Protein AF-A0A192T2M4-F1 (afdb_monomer_lite)

Structure (mmCIF, N/CA/C/O backbone):
data_AF-A0A192T2M4-F1
#
_entry.id   AF-A0A192T2M4-F1
#
loop_
_atom_site.group_PDB
_atom_site.id
_atom_site.type_symbol
_atom_site.label_atom_id
_atom_site.label_alt_id
_atom_site.label_comp_id
_atom_site.label_asym_id
_atom_site.label_entity_id
_atom_site.label_seq_id
_atom_site.pdbx_PDB_ins_code
_atom_site.Cartn_x
_atom_site.Cartn_y
_atom_site.Cartn_z
_atom_site.occupancy
_atom_site.B_iso_or_equiv
_atom_site.auth_seq_id
_atom_site.auth_comp_id
_atom_site.auth_asym_id
_atom_site.auth_atom_id
_atom_site.pdbx_PDB_model_num
ATOM 1 N N . MET A 1 1 ? 1.543 -27.408 18.827 1.00 51.09 1 MET A N 1
ATOM 2 C CA . MET A 1 1 ? 1.684 -26.172 18.029 1.00 51.09 1 MET A CA 1
ATOM 3 C C . MET A 1 1 ? 0.290 -25.612 17.836 1.00 51.09 1 MET A C 1
ATOM 5 O O . MET A 1 1 ? -0.600 -26.402 17.546 1.00 51.09 1 MET A O 1
ATOM 9 N N . SER A 1 2 ? 0.064 -24.326 18.109 1.00 65.50 2 SER A N 1
ATOM 10 C CA . SER A 1 2 ? -1.248 -23.711 17.884 1.00 65.50 2 SER A CA 1
ATOM 11 C C . SER A 1 2 ? -1.643 -23.907 16.418 1.00 65.50 2 SER A C 1
ATOM 13 O O . SER A 1 2 ? -0.852 -23.634 15.521 1.00 65.50 2 SER A O 1
ATOM 15 N N . ASN A 1 3 ? -2.853 -24.413 16.171 1.00 75.19 3 ASN A N 1
ATOM 16 C CA . ASN A 1 3 ? -3.399 -24.629 14.822 1.00 75.19 3 ASN A CA 1
ATOM 17 C C . ASN A 1 3 ? -3.875 -23.310 14.178 1.00 75.19 3 ASN A C 1
ATOM 19 O O . ASN A 1 3 ? -4.797 -23.281 13.368 1.00 75.19 3 ASN A O 1
ATOM 23 N N . GLU A 1 4 ? -3.310 -22.194 14.625 1.00 84.19 4 GLU A N 1
ATOM 24 C CA . GLU A 1 4 ? -3.780 -20.862 14.305 1.00 84.19 4 GLU A CA 1
ATOM 25 C C . GLU A 1 4 ? -2.927 -20.288 13.181 1.00 84.19 4 GLU A C 1
ATOM 27 O O . GLU A 1 4 ? -1.696 -20.297 13.241 1.00 84.19 4 GLU A O 1
ATOM 32 N N . TYR A 1 5 ? -3.584 -19.818 12.121 1.00 85.56 5 TYR A N 1
ATOM 33 C CA . TYR A 1 5 ? -2.885 -19.314 10.949 1.00 85.56 5 TYR A CA 1
ATOM 34 C C . TYR A 1 5 ? -2.034 -18.083 11.333 1.00 85.56 5 TYR A C 1
ATOM 36 O O . TYR A 1 5 ? -2.543 -17.200 12.037 1.00 85.56 5 TYR A O 1
ATOM 44 N N . PRO A 1 6 ? -0.773 -17.963 10.873 1.00 87.94 6 PRO A N 1
ATOM 45 C CA . PRO A 1 6 ? 0.081 -16.821 11.194 1.00 87.94 6 PRO A CA 1
ATOM 46 C C . PRO A 1 6 ? -0.591 -15.468 10.917 1.00 87.94 6 PRO A C 1
ATOM 48 O O . PRO A 1 6 ? -1.087 -15.213 9.821 1.00 87.94 6 PRO A O 1
ATOM 51 N N . GLY A 1 7 ? -0.607 -14.591 11.922 1.00 85.44 7 GLY A N 1
ATOM 52 C CA . GLY A 1 7 ? -1.221 -13.262 11.828 1.00 85.44 7 GLY A CA 1
ATOM 53 C C . GLY A 1 7 ? -2.727 -13.207 12.116 1.00 85.44 7 GLY A C 1
ATOM 54 O O . GLY A 1 7 ? -3.310 -12.132 12.002 1.00 85.44 7 GLY A O 1
ATOM 55 N N . SER A 1 8 ? -3.369 -14.308 12.528 1.00 88.38 8 SER A N 1
ATOM 56 C CA . SER A 1 8 ? -4.800 -14.291 12.899 1.00 88.38 8 SER A CA 1
ATOM 57 C C . SER A 1 8 ? -5.100 -13.348 14.074 1.00 88.38 8 SER A C 1
ATOM 59 O O . SER A 1 8 ? -6.106 -12.641 14.058 1.00 88.38 8 SER A O 1
ATOM 61 N N . ASN A 1 9 ? -4.162 -13.228 15.017 1.00 88.50 9 ASN A N 1
ATOM 62 C CA . ASN A 1 9 ? -4.258 -12.316 16.163 1.00 88.50 9 ASN A CA 1
ATOM 63 C C . ASN A 1 9 ? -3.498 -10.997 15.978 1.00 88.50 9 ASN A C 1
ATOM 65 O O . ASN A 1 9 ? -3.327 -10.261 16.943 1.00 88.50 9 ASN A O 1
ATOM 69 N N . ALA A 1 10 ? -3.038 -10.680 14.761 1.00 88.44 10 ALA A N 1
ATOM 70 C CA . ALA A 1 10 ? -2.285 -9.451 14.530 1.00 88.44 10 ALA A CA 1
ATOM 71 C C . ALA A 1 10 ? -3.144 -8.221 14.860 1.00 88.44 10 ALA A C 1
ATOM 73 O O . ALA A 1 10 ? -4.259 -8.061 14.328 1.00 88.44 10 ALA A O 1
ATOM 74 N N . ASN A 1 11 ? -2.609 -7.357 15.723 1.00 91.69 11 ASN A N 1
ATOM 75 C CA . ASN A 1 11 ? -3.212 -6.082 16.080 1.00 91.69 11 ASN A CA 1
ATOM 76 C C . ASN A 1 11 ? -3.133 -5.129 14.870 1.00 91.69 11 ASN A C 1
ATOM 78 O O . ASN A 1 11 ? -2.068 -5.018 14.259 1.00 91.69 11 ASN A O 1
ATOM 82 N N . PRO A 1 12 ? -4.215 -4.402 14.518 1.00 95.12 12 PRO A N 1
ATOM 83 C CA . PRO A 1 12 ? -4.170 -3.382 13.470 1.00 95.12 12 PRO A CA 1
ATOM 84 C C . PRO A 1 12 ? -2.984 -2.406 13.579 1.00 95.12 12 PRO A C 1
ATOM 86 O O . PRO A 1 12 ? -2.436 -2.009 12.554 1.00 95.12 12 PRO A O 1
ATOM 89 N N . LEU A 1 13 ? -2.577 -2.027 14.797 1.00 95.38 13 LEU A N 1
ATOM 90 C CA . LEU A 1 13 ? -1.442 -1.125 15.028 1.00 95.38 13 LEU A CA 1
ATOM 91 C C . LEU A 1 13 ? -0.090 -1.786 14.729 1.00 95.38 13 LEU A C 1
ATOM 93 O O . LEU A 1 13 ? 0.756 -1.156 14.111 1.00 95.38 13 LEU A O 1
ATOM 97 N N . GLU A 1 14 ? 0.091 -3.066 15.056 1.00 95.44 14 GLU A N 1
ATOM 98 C CA . GLU A 1 14 ? 1.315 -3.802 14.693 1.00 95.44 14 GLU A CA 1
ATOM 99 C C . GLU A 1 14 ? 1.444 -3.942 13.169 1.00 95.44 14 GLU A C 1
ATOM 101 O O . GLU A 1 14 ? 2.532 -3.823 12.605 1.00 95.44 14 GLU A O 1
ATOM 106 N N . VAL A 1 15 ? 0.318 -4.149 12.474 1.00 96.62 15 VAL A N 1
ATOM 107 C CA . VAL A 1 15 ? 0.285 -4.176 11.003 1.00 96.62 15 VAL A CA 1
ATOM 108 C C . VAL A 1 15 ? 0.620 -2.796 10.426 1.00 96.62 15 VAL A C 1
ATOM 110 O O . VAL A 1 15 ? 1.315 -2.711 9.412 1.00 96.62 15 VAL A O 1
ATOM 113 N N . LEU A 1 16 ? 0.167 -1.716 11.072 1.00 97.81 16 LEU A N 1
ATOM 114 C CA . LEU A 1 16 ? 0.512 -0.343 10.698 1.00 97.81 16 LEU A CA 1
ATOM 115 C C . LEU A 1 16 ? 2.014 -0.068 10.873 1.00 97.81 16 LEU A C 1
ATOM 117 O O . LEU A 1 16 ? 2.632 0.505 9.976 1.00 97.81 16 LEU A O 1
ATOM 121 N N . ASP A 1 17 ? 2.612 -0.509 11.979 1.00 97.50 17 ASP A N 1
ATOM 122 C CA . ASP A 1 17 ? 4.051 -0.368 12.230 1.00 97.50 17 ASP A CA 1
ATOM 123 C C . ASP A 1 17 ? 4.879 -1.146 11.204 1.00 97.50 17 ASP A C 1
ATOM 125 O O . ASP A 1 17 ? 5.861 -0.630 10.663 1.00 97.50 17 ASP A O 1
ATOM 129 N N . LEU A 1 18 ? 4.435 -2.351 10.839 1.00 97.62 18 LEU A N 1
ATOM 130 C CA . LEU A 1 18 ? 5.053 -3.112 9.759 1.00 97.62 18 LEU A CA 1
ATOM 131 C C . LEU A 1 18 ? 4.943 -2.374 8.415 1.00 97.62 18 LEU A C 1
ATOM 133 O O . LEU A 1 18 ? 5.915 -2.329 7.660 1.00 97.62 18 LEU A O 1
ATOM 137 N N . ALA A 1 19 ? 3.797 -1.752 8.118 1.00 98.44 19 ALA A N 1
ATOM 138 C CA . ALA A 1 19 ? 3.625 -0.935 6.915 1.00 98.44 19 ALA A CA 1
ATOM 139 C C . ALA A 1 19 ? 4.617 0.241 6.872 1.00 98.44 19 ALA A C 1
ATOM 141 O O . ALA A 1 19 ? 5.217 0.493 5.824 1.00 98.44 19 ALA A O 1
ATOM 142 N N . ASN A 1 20 ? 4.840 0.911 8.010 1.00 98.44 20 ASN A N 1
ATOM 143 C CA . ASN A 1 20 ? 5.825 1.990 8.143 1.00 98.44 20 ASN A CA 1
ATOM 144 C C . ASN A 1 20 ? 7.252 1.493 7.863 1.00 98.44 20 ASN A C 1
ATOM 146 O O . ASN A 1 20 ? 7.978 2.120 7.094 1.00 98.44 20 ASN A O 1
ATOM 150 N N . ALA A 1 21 ? 7.634 0.326 8.388 1.00 98.50 21 ALA A N 1
ATOM 151 C CA . ALA A 1 21 ? 8.953 -0.251 8.123 1.00 98.50 21 ALA A CA 1
ATOM 152 C C . ALA A 1 21 ? 9.178 -0.536 6.624 1.00 98.50 21 ALA A C 1
ATOM 154 O O . ALA A 1 21 ? 10.238 -0.226 6.074 1.00 98.50 21 ALA A O 1
ATOM 155 N N . TYR A 1 22 ? 8.168 -1.071 5.926 1.00 98.62 22 TYR A N 1
ATOM 156 C CA . TYR A 1 22 ? 8.232 -1.264 4.472 1.00 98.62 22 TYR A CA 1
ATOM 157 C C . TYR A 1 22 ? 8.260 0.060 3.699 1.00 98.62 22 TYR A C 1
ATOM 159 O O . TYR A 1 22 ? 8.944 0.158 2.674 1.00 98.62 22 TYR A O 1
ATOM 167 N N . PHE A 1 23 ? 7.542 1.081 4.173 1.00 98.44 23 PHE A N 1
ATOM 168 C CA . PHE A 1 23 ? 7.584 2.424 3.603 1.00 98.44 23 PHE A CA 1
ATOM 169 C C . PHE A 1 23 ? 9.000 3.007 3.682 1.00 98.44 23 PHE A C 1
ATOM 171 O O . PHE A 1 23 ? 9.543 3.418 2.651 1.00 98.44 23 PHE A O 1
ATOM 178 N N . ASP A 1 24 ? 9.629 2.974 4.854 1.00 98.19 24 ASP A N 1
ATOM 179 C CA . ASP A 1 24 ? 10.982 3.495 5.057 1.00 98.19 24 ASP A CA 1
ATOM 180 C C . ASP A 1 24 ? 12.013 2.736 4.217 1.00 98.19 24 ASP A C 1
ATOM 182 O O . ASP A 1 24 ? 12.821 3.353 3.514 1.00 98.19 24 ASP A O 1
ATOM 186 N N . ALA A 1 25 ? 11.916 1.402 4.180 1.00 98.06 25 ALA A N 1
ATOM 187 C CA . ALA A 1 25 ? 12.743 0.570 3.311 1.00 98.06 25 ALA A CA 1
ATOM 188 C C . ALA A 1 25 ? 12.579 0.947 1.830 1.00 98.06 25 ALA A C 1
ATOM 190 O O . ALA A 1 25 ? 13.568 1.082 1.107 1.00 98.06 25 ALA A O 1
ATOM 191 N N . SER A 1 26 ? 11.344 1.181 1.370 1.00 97.38 26 SER A N 1
ATOM 192 C CA . SER A 1 26 ? 11.089 1.585 -0.017 1.00 97.38 26 SER A CA 1
ATOM 193 C C . SER A 1 26 ? 11.756 2.917 -0.359 1.00 97.38 26 SER A C 1
ATOM 195 O O . SER A 1 26 ? 12.360 3.044 -1.425 1.00 97.38 26 SER A O 1
ATOM 197 N N . LYS A 1 27 ? 11.714 3.897 0.553 1.00 96.06 27 LYS A N 1
ATOM 198 C CA . LYS A 1 27 ? 12.340 5.208 0.348 1.00 96.06 27 LYS A CA 1
ATOM 199 C C . LYS A 1 27 ? 13.854 5.103 0.268 1.00 96.06 27 LYS A C 1
ATOM 201 O O . LYS A 1 27 ? 14.441 5.703 -0.630 1.00 96.06 27 LYS A O 1
ATOM 206 N N . LEU A 1 28 ? 14.467 4.337 1.168 1.00 96.62 28 LEU A N 1
ATOM 207 C CA . LEU A 1 28 ? 15.908 4.103 1.151 1.00 96.62 28 LEU A CA 1
ATOM 208 C C . LEU A 1 28 ? 16.331 3.469 -0.180 1.00 96.62 28 LEU A C 1
ATOM 210 O O . LEU A 1 28 ? 17.202 3.994 -0.867 1.00 96.62 28 LEU A O 1
ATOM 214 N N . LEU A 1 29 ? 15.642 2.413 -0.611 1.00 95.12 29 LEU A N 1
ATOM 215 C CA . LEU A 1 29 ? 15.959 1.721 -1.862 1.00 95.12 29 LEU A CA 1
ATOM 216 C C . LEU A 1 29 ? 15.716 2.586 -3.110 1.00 95.12 29 LEU A C 1
ATOM 218 O O . LEU A 1 29 ? 16.444 2.452 -4.093 1.00 95.12 29 LEU A O 1
ATOM 222 N N . PHE A 1 30 ? 14.727 3.486 -3.102 1.00 93.44 30 PHE A N 1
ATOM 223 C CA . PHE A 1 30 ? 14.542 4.434 -4.207 1.00 93.44 30 PHE A CA 1
ATOM 224 C C . PHE A 1 30 ? 15.676 5.454 -4.314 1.00 93.44 30 PHE A C 1
ATOM 226 O O . PHE A 1 30 ? 15.984 5.878 -5.429 1.00 93.44 30 PHE A O 1
ATOM 233 N N . ASN A 1 31 ? 16.287 5.838 -3.192 1.00 91.88 31 ASN A N 1
ATOM 234 C CA . ASN A 1 31 ? 17.415 6.766 -3.181 1.00 91.88 31 ASN A CA 1
ATOM 235 C C . ASN A 1 31 ? 18.702 6.105 -3.695 1.00 91.88 31 ASN A C 1
ATOM 237 O O . ASN A 1 31 ? 19.438 6.731 -4.452 1.00 91.88 31 ASN A O 1
ATOM 241 N N . GLU A 1 32 ? 18.925 4.836 -3.346 1.00 91.56 32 GLU A N 1
ATOM 242 C CA . GLU A 1 32 ? 20.094 4.055 -3.782 1.00 91.56 32 GLU A CA 1
ATOM 243 C C . GLU A 1 32 ? 19.951 3.485 -5.209 1.00 91.56 32 GLU A C 1
ATOM 245 O O . GLU A 1 32 ? 20.917 3.063 -5.849 1.00 91.56 32 GLU A O 1
ATOM 250 N N . GLY A 1 33 ? 18.727 3.449 -5.733 1.00 85.81 33 GLY A N 1
ATOM 251 C CA . GLY A 1 33 ? 18.414 2.865 -7.028 1.00 85.81 33 GLY A CA 1
ATOM 252 C C . GLY A 1 33 ? 18.974 3.645 -8.223 1.00 85.81 33 GLY A C 1
ATOM 253 O O . GLY A 1 33 ? 18.893 4.873 -8.313 1.00 85.81 33 GLY A O 1
ATOM 254 N N . ARG A 1 34 ? 19.462 2.926 -9.242 1.00 86.25 34 ARG A N 1
ATOM 255 C CA . ARG A 1 34 ? 19.922 3.537 -10.498 1.00 86.25 34 ARG A CA 1
ATOM 256 C C . ARG A 1 34 ? 18.725 3.848 -11.392 1.00 86.25 34 ARG A C 1
ATOM 258 O O . ARG A 1 34 ? 18.170 2.955 -12.027 1.00 86.25 34 ARG A O 1
ATOM 265 N N . LYS A 1 35 ? 18.368 5.131 -11.516 1.00 74.50 35 LYS A N 1
ATOM 266 C CA . LYS A 1 35 ? 17.172 5.603 -12.252 1.00 74.50 35 LYS A CA 1
ATOM 267 C C . LYS A 1 35 ? 17.021 5.057 -13.682 1.00 74.50 35 LYS A C 1
ATOM 269 O O . LYS A 1 35 ? 15.896 4.888 -14.134 1.00 74.50 35 LYS A O 1
ATOM 274 N N . GLN A 1 36 ? 18.126 4.767 -14.374 1.00 77.50 36 GLN A N 1
ATOM 275 C CA . GLN A 1 36 ? 18.118 4.245 -15.750 1.00 77.50 36 GLN A CA 1
ATOM 276 C C . GLN A 1 36 ? 18.061 2.711 -15.843 1.00 77.50 36 GLN A C 1
ATOM 278 O O . GLN A 1 36 ? 17.937 2.157 -16.931 1.00 77.50 36 GLN A O 1
ATOM 283 N N . VAL A 1 37 ? 18.140 2.002 -14.714 1.00 83.44 37 VAL A N 1
ATOM 284 C CA . VAL A 1 37 ? 18.107 0.538 -14.656 1.00 83.44 37 VAL A CA 1
ATOM 285 C C . VAL A 1 37 ? 16.847 0.119 -13.910 1.00 83.44 37 VAL A C 1
ATOM 287 O O . VAL A 1 37 ? 16.849 0.030 -12.684 1.00 83.44 37 VAL A O 1
ATOM 290 N N . ALA A 1 38 ? 15.769 -0.164 -14.647 1.00 81.19 38 ALA A N 1
ATOM 291 C CA . ALA A 1 38 ? 14.463 -0.514 -14.075 1.00 81.19 38 ALA A CA 1
ATOM 292 C C . ALA A 1 38 ? 14.544 -1.655 -13.045 1.00 81.19 38 ALA A C 1
ATOM 294 O O . ALA A 1 38 ? 13.917 -1.580 -11.990 1.00 81.19 38 ALA A O 1
ATOM 295 N N . LEU A 1 39 ? 15.386 -2.662 -13.304 1.00 86.62 39 LEU A N 1
ATOM 296 C CA . LEU A 1 39 ? 15.602 -3.783 -12.390 1.00 86.62 39 LEU A CA 1
ATOM 297 C C . LEU A 1 39 ? 16.193 -3.352 -11.039 1.00 86.62 39 LEU A C 1
ATOM 299 O O . LEU A 1 39 ? 15.844 -3.919 -10.011 1.00 86.62 39 LEU A O 1
ATOM 303 N N . SER A 1 40 ? 17.031 -2.310 -11.014 1.00 89.12 40 SER A N 1
ATOM 304 C CA . SER A 1 40 ? 17.589 -1.789 -9.757 1.00 89.12 40 SER A CA 1
ATOM 305 C C . SER A 1 40 ? 16.531 -1.136 -8.861 1.00 89.12 40 SER A C 1
ATOM 307 O O . SER A 1 40 ? 16.733 -1.024 -7.659 1.00 89.12 40 SER A O 1
ATOM 309 N N . LEU A 1 41 ? 15.387 -0.748 -9.435 1.00 91.44 41 LEU A N 1
ATOM 310 C CA . LEU A 1 41 ? 14.249 -0.181 -8.713 1.00 91.44 41 LEU A CA 1
ATOM 311 C C . LEU A 1 41 ? 13.201 -1.234 -8.338 1.00 91.44 41 LEU A C 1
ATOM 313 O O . LEU A 1 41 ? 12.267 -0.911 -7.605 1.00 91.44 41 LEU A O 1
ATOM 317 N N . ALA A 1 42 ? 13.323 -2.474 -8.822 1.00 91.62 42 ALA A N 1
ATOM 318 C CA . ALA A 1 42 ? 12.357 -3.531 -8.533 1.00 91.62 42 ALA A CA 1
ATOM 319 C C . ALA A 1 42 ? 12.221 -3.819 -7.022 1.00 91.62 42 ALA A C 1
ATOM 321 O O . ALA A 1 42 ? 11.080 -3.871 -6.558 1.00 91.62 42 ALA A O 1
ATOM 322 N N . PRO A 1 43 ? 13.309 -3.885 -6.220 1.00 93.44 43 PRO A N 1
ATOM 323 C CA . PRO A 1 43 ? 13.193 -4.040 -4.768 1.00 93.44 43 PRO A CA 1
ATOM 324 C C . PRO A 1 43 ? 12.446 -2.876 -4.106 1.00 93.44 43 PRO A C 1
ATOM 326 O O . PRO A 1 43 ? 11.527 -3.095 -3.321 1.00 93.44 43 PRO A O 1
ATOM 329 N N . ALA A 1 44 ? 12.771 -1.635 -4.485 1.00 94.81 44 ALA A N 1
ATOM 330 C CA . ALA A 1 44 ? 12.108 -0.443 -3.960 1.00 94.81 44 ALA A CA 1
ATOM 331 C C . ALA A 1 44 ? 10.603 -0.436 -4.281 1.00 94.81 44 ALA A C 1
ATOM 333 O O . ALA A 1 44 ? 9.771 -0.165 -3.413 1.00 94.81 44 ALA A O 1
ATOM 334 N N . ARG A 1 45 ? 10.240 -0.806 -5.519 1.00 95.44 45 ARG A N 1
ATOM 335 C CA . ARG A 1 45 ? 8.841 -0.975 -5.939 1.00 95.44 45 ARG A CA 1
ATOM 336 C C . ARG A 1 45 ? 8.142 -2.065 -5.138 1.00 95.44 45 ARG A C 1
ATOM 338 O O . ARG A 1 45 ? 7.017 -1.838 -4.706 1.00 95.44 45 ARG A O 1
ATOM 345 N N . MET A 1 46 ? 8.794 -3.203 -4.906 1.00 95.88 46 MET A N 1
ATOM 346 C CA . MET A 1 46 ? 8.219 -4.291 -4.116 1.00 95.88 46 MET A CA 1
ATOM 347 C C . MET A 1 46 ? 7.914 -3.842 -2.683 1.00 95.88 46 MET A C 1
ATOM 349 O O . MET A 1 46 ? 6.802 -4.051 -2.201 1.00 95.88 46 MET A O 1
ATOM 353 N N . CYS A 1 47 ? 8.857 -3.155 -2.032 1.00 97.50 47 CYS A N 1
ATOM 354 C CA . CYS A 1 47 ? 8.649 -2.599 -0.697 1.00 97.50 47 CYS A CA 1
ATOM 355 C C . CYS A 1 47 ? 7.498 -1.584 -0.673 1.00 97.50 47 CYS A C 1
ATOM 357 O O . CYS A 1 47 ? 6.657 -1.642 0.218 1.00 97.50 47 CYS A O 1
ATOM 359 N N . ALA A 1 48 ? 7.406 -0.701 -1.671 1.00 97.94 48 ALA A N 1
ATOM 360 C CA . ALA A 1 48 ? 6.319 0.274 -1.766 1.00 97.94 48 ALA A CA 1
ATOM 361 C C . ALA A 1 48 ? 4.942 -0.386 -1.967 1.00 97.94 48 ALA A C 1
ATOM 363 O O . ALA A 1 48 ? 3.964 0.035 -1.351 1.00 97.94 48 ALA A O 1
ATOM 364 N N . ILE A 1 49 ? 4.857 -1.422 -2.809 1.00 97.50 49 ILE A N 1
ATOM 365 C CA . ILE A 1 49 ? 3.624 -2.196 -3.022 1.00 97.50 49 ILE A CA 1
ATOM 366 C C . ILE A 1 49 ? 3.195 -2.870 -1.715 1.00 97.50 49 ILE A C 1
ATOM 368 O O . ILE A 1 49 ? 2.033 -2.758 -1.330 1.00 97.50 49 ILE A O 1
ATOM 372 N N . HIS A 1 50 ? 4.132 -3.504 -1.007 1.00 97.56 50 HIS A N 1
ATOM 373 C CA . HIS A 1 50 ? 3.849 -4.135 0.280 1.00 97.56 50 HIS A CA 1
ATOM 374 C C . HIS A 1 50 ? 3.459 -3.135 1.366 1.00 97.56 50 HIS A C 1
ATOM 376 O O . HIS A 1 50 ? 2.533 -3.407 2.121 1.00 97.56 50 HIS A O 1
ATOM 382 N N . ALA A 1 51 ? 4.096 -1.965 1.425 1.00 98.56 51 ALA A N 1
ATOM 383 C CA . ALA A 1 51 ? 3.693 -0.912 2.350 1.00 98.56 51 ALA A CA 1
ATOM 384 C C . ALA A 1 51 ? 2.235 -0.490 2.102 1.00 98.56 51 ALA A C 1
ATOM 386 O O . ALA A 1 51 ? 1.447 -0.443 3.043 1.00 98.56 51 ALA A O 1
ATOM 387 N N . ILE A 1 52 ? 1.845 -0.251 0.839 1.00 98.56 52 ILE A N 1
ATOM 388 C CA . ILE A 1 52 ? 0.450 0.060 0.470 1.00 98.56 52 ILE A CA 1
ATOM 389 C C . ILE A 1 52 ? -0.493 -1.053 0.936 1.00 98.56 52 ILE A C 1
ATOM 391 O O . ILE A 1 52 ? -1.494 -0.766 1.588 1.00 98.56 52 ILE A O 1
ATOM 395 N N . GLU A 1 53 ? -0.179 -2.306 0.608 1.00 98.19 53 GLU A N 1
ATOM 396 C CA . GLU A 1 53 ? -0.982 -3.470 0.991 1.00 98.19 53 GLU A CA 1
ATOM 397 C C . GLU A 1 53 ? -1.167 -3.549 2.512 1.00 98.19 53 GLU A C 1
ATOM 399 O O . GLU A 1 53 ? -2.289 -3.691 2.995 1.00 98.19 53 GLU A O 1
ATOM 404 N N . LEU A 1 54 ? -0.091 -3.376 3.280 1.00 97.94 54 LEU A N 1
ATOM 405 C CA . LEU A 1 54 ? -0.126 -3.430 4.738 1.00 97.94 54 LEU A CA 1
ATOM 406 C C . LEU A 1 54 ? -0.894 -2.261 5.357 1.00 97.94 54 LEU A C 1
ATOM 408 O O . LEU A 1 54 ? -1.670 -2.495 6.278 1.00 97.94 54 LEU A O 1
ATOM 412 N N . TYR A 1 55 ? -0.770 -1.034 4.840 1.00 98.62 55 TYR A N 1
ATOM 413 C CA . TYR A 1 55 ? -1.603 0.085 5.297 1.00 98.62 55 TYR A CA 1
ATOM 414 C C . TYR A 1 55 ? -3.091 -0.204 5.084 1.00 98.62 55 TYR A C 1
ATOM 416 O O . TYR A 1 55 ? -3.911 0.018 5.976 1.00 98.62 55 TYR A O 1
ATOM 424 N N . LEU A 1 56 ? -3.455 -0.718 3.909 1.00 98.19 56 LEU A N 1
ATOM 425 C CA . LEU A 1 56 ? -4.839 -1.067 3.602 1.00 98.19 56 LEU A CA 1
ATOM 426 C C . LEU A 1 56 ? -5.332 -2.221 4.486 1.00 98.19 56 LEU A C 1
ATOM 428 O O . LEU A 1 56 ? -6.452 -2.164 4.988 1.00 98.19 56 LEU A O 1
ATOM 432 N N . ASN A 1 57 ? -4.490 -3.217 4.757 1.00 97.25 57 ASN A N 1
ATOM 433 C CA . ASN A 1 57 ? -4.813 -4.313 5.667 1.00 97.25 57 ASN A CA 1
ATOM 434 C C . ASN A 1 57 ? -4.969 -3.831 7.114 1.00 97.25 57 ASN A C 1
ATOM 436 O O . ASN A 1 57 ? -5.934 -4.219 7.766 1.00 97.25 57 ASN A O 1
ATOM 440 N N . ALA A 1 58 ? -4.092 -2.951 7.603 1.00 97.31 58 ALA A N 1
ATOM 441 C CA . ALA A 1 58 ? -4.219 -2.327 8.920 1.00 97.31 58 ALA A CA 1
ATOM 442 C C . ALA A 1 58 ? -5.554 -1.583 9.047 1.00 97.31 58 ALA A C 1
ATOM 444 O O . ALA A 1 58 ? -6.272 -1.764 10.028 1.00 97.31 58 ALA A O 1
ATOM 445 N N . PHE A 1 59 ? -5.935 -0.823 8.015 1.00 97.50 59 PHE A N 1
ATOM 446 C CA . PHE A 1 59 ? -7.241 -0.174 7.945 1.00 97.50 59 PHE A CA 1
ATOM 447 C C . PHE A 1 59 ? -8.400 -1.183 7.998 1.00 97.50 59 PHE A C 1
ATOM 449 O O . PHE A 1 59 ? -9.304 -1.017 8.808 1.00 97.50 59 PHE A O 1
ATOM 456 N N . LEU A 1 60 ? -8.377 -2.251 7.196 1.00 96.06 60 LEU A N 1
ATOM 457 C CA . LEU A 1 60 ? -9.441 -3.266 7.203 1.00 96.06 60 LEU A CA 1
ATOM 458 C C . LEU A 1 60 ? -9.559 -3.961 8.561 1.00 96.06 60 LEU A C 1
ATOM 460 O O . LEU A 1 60 ? -10.664 -4.133 9.068 1.00 96.06 60 LEU A O 1
ATOM 464 N N . ARG A 1 61 ? -8.425 -4.324 9.172 1.00 95.00 61 ARG A N 1
ATOM 465 C CA . ARG A 1 61 ? -8.385 -4.896 10.525 1.00 95.00 61 ARG A CA 1
ATOM 466 C C . ARG A 1 61 ? -9.007 -3.938 11.534 1.00 95.00 61 ARG A C 1
ATOM 468 O O . ARG A 1 61 ? -9.789 -4.364 12.376 1.00 95.00 61 ARG A O 1
ATOM 475 N N . TYR A 1 62 ? -8.681 -2.654 11.426 1.00 95.06 62 TYR A N 1
ATOM 476 C CA . TYR A 1 62 ? -9.220 -1.608 12.286 1.00 95.06 62 TYR A CA 1
ATOM 477 C C . TYR A 1 62 ? -10.737 -1.418 12.108 1.00 95.06 62 TYR A C 1
ATOM 479 O O . TYR A 1 62 ? -11.445 -1.170 13.076 1.00 95.06 62 TYR A O 1
ATOM 487 N N . GLU A 1 63 ? -11.251 -1.613 10.892 1.00 94.44 63 GLU A N 1
ATOM 488 C CA . GLU A 1 63 ? -12.688 -1.637 10.580 1.00 94.44 63 GLU A CA 1
ATOM 489 C C . GLU A 1 63 ? -13.394 -2.947 10.980 1.00 94.44 63 GLU A C 1
ATOM 491 O O . GLU A 1 63 ? -14.577 -3.121 10.689 1.00 94.44 63 GLU A O 1
ATOM 496 N N . GLY A 1 64 ? -12.692 -3.874 11.639 1.00 93.88 64 GLY A N 1
ATOM 497 C CA . GLY A 1 64 ? -13.255 -5.134 12.125 1.00 93.88 64 GLY A CA 1
ATOM 498 C C . GLY A 1 64 ? -13.310 -6.252 11.083 1.00 93.88 64 GLY A C 1
ATOM 499 O O . GLY A 1 64 ? -13.958 -7.271 11.317 1.00 93.88 64 GLY A O 1
ATOM 500 N N . VAL A 1 65 ? -12.633 -6.109 9.940 1.00 94.75 65 VAL A N 1
ATOM 501 C CA . VAL A 1 65 ? -12.559 -7.180 8.940 1.00 94.75 65 VAL A CA 1
ATOM 502 C C . VAL A 1 65 ? -11.697 -8.330 9.474 1.00 94.75 65 VAL A C 1
ATOM 504 O O . VAL A 1 65 ? -10.566 -8.143 9.946 1.00 94.75 65 VAL A O 1
ATOM 507 N N . ALA A 1 66 ? -12.246 -9.543 9.395 1.00 93.06 66 ALA A N 1
ATOM 508 C CA . ALA A 1 66 ? -11.589 -10.754 9.868 1.00 93.06 66 ALA A CA 1
ATOM 509 C C . ALA A 1 66 ? -10.289 -11.043 9.082 1.00 93.06 66 ALA A C 1
ATOM 511 O O . ALA A 1 66 ? -10.219 -10.754 7.880 1.00 93.06 66 ALA A O 1
ATOM 512 N N . PRO A 1 67 ? -9.252 -11.624 9.718 1.00 92.88 67 PRO A N 1
ATOM 513 C CA . PRO A 1 67 ? -7.987 -11.904 9.039 1.00 92.88 67 PRO A CA 1
ATOM 514 C C . PRO A 1 67 ? -8.159 -12.843 7.836 1.00 92.88 67 PRO A C 1
ATOM 516 O O . PRO A 1 67 ? -7.454 -12.697 6.841 1.00 92.88 67 PRO A O 1
ATOM 519 N N . GLU A 1 68 ? -9.100 -13.787 7.894 1.00 93.69 68 GLU A N 1
ATOM 520 C CA . GLU A 1 68 ? -9.405 -14.725 6.808 1.00 93.69 68 GLU A CA 1
ATOM 521 C C . GLU A 1 68 ? -9.890 -13.999 5.556 1.00 93.69 68 GLU A C 1
ATOM 523 O O . GLU A 1 68 ? -9.440 -14.312 4.455 1.00 93.69 68 GLU A O 1
ATOM 528 N N . GLU A 1 69 ? -10.767 -13.010 5.721 1.00 94.19 69 GLU A N 1
ATOM 529 C CA . GLU A 1 69 ? -11.292 -12.217 4.608 1.00 94.19 69 GLU A CA 1
ATOM 530 C C . GLU A 1 69 ? -10.203 -11.345 3.988 1.00 94.19 69 GLU A C 1
ATOM 532 O O . GLU A 1 69 ? -10.102 -11.251 2.766 1.00 94.19 69 GLU A O 1
ATOM 537 N N . ILE A 1 70 ? -9.310 -10.788 4.809 1.00 94.31 70 ILE A N 1
ATOM 538 C CA . ILE A 1 70 ? -8.147 -10.048 4.308 1.00 94.31 70 ILE A CA 1
ATOM 539 C C . ILE A 1 70 ? -7.224 -10.972 3.509 1.00 94.31 70 ILE A C 1
ATOM 541 O O . ILE A 1 70 ? -6.808 -10.621 2.408 1.00 94.31 70 ILE A O 1
ATOM 545 N N . ARG A 1 71 ? -6.956 -12.186 4.000 1.00 92.38 71 ARG A N 1
ATOM 546 C CA . ARG A 1 71 ? -6.116 -13.171 3.300 1.00 92.38 71 ARG A CA 1
ATOM 547 C C . ARG A 1 71 ? -6.686 -13.582 1.945 1.00 92.38 71 ARG A C 1
ATOM 549 O O . ARG A 1 71 ? -5.933 -13.692 0.979 1.00 92.38 71 ARG A O 1
ATOM 556 N N . LYS A 1 72 ? -8.007 -13.762 1.846 1.00 94.38 72 LYS A N 1
ATOM 557 C CA . LYS A 1 72 ? -8.692 -14.107 0.586 1.00 94.38 72 LYS A CA 1
ATOM 558 C C . LYS A 1 72 ? -8.521 -13.045 -0.499 1.00 94.38 72 LYS A C 1
ATOM 560 O O . LYS A 1 72 ? -8.571 -13.378 -1.681 1.00 94.38 72 LYS A O 1
ATOM 565 N N . ARG A 1 73 ? -8.277 -11.785 -0.123 1.00 91.94 73 ARG A N 1
ATOM 566 C CA . ARG A 1 73 ? -8.011 -10.706 -1.084 1.00 91.94 73 ARG A CA 1
ATOM 567 C C . ARG A 1 73 ? -6.673 -10.865 -1.799 1.00 91.94 73 ARG A C 1
ATOM 569 O O . ARG A 1 73 ? -6.499 -10.270 -2.863 1.00 91.94 73 ARG A O 1
ATOM 576 N N . MET A 1 74 ? -5.745 -11.653 -1.249 1.00 89.44 74 MET A N 1
ATOM 577 C CA . MET A 1 74 ? -4.367 -11.745 -1.735 1.00 89.44 74 MET A CA 1
ATOM 578 C C . MET A 1 74 ? -3.796 -10.325 -1.932 1.00 89.44 74 MET A C 1
ATOM 580 O O . MET A 1 74 ? -4.023 -9.450 -1.106 1.00 89.44 74 MET A O 1
ATOM 584 N N . HIS A 1 75 ? -3.147 -10.056 -3.063 1.00 92.00 75 HIS A N 1
ATOM 585 C CA . HIS A 1 75 ? -2.576 -8.746 -3.386 1.00 92.00 75 HIS A CA 1
ATOM 586 C C . HIS A 1 75 ? -3.562 -7.804 -4.108 1.00 92.00 75 HIS A C 1
ATOM 588 O O . HIS A 1 75 ? -3.147 -6.982 -4.930 1.00 92.00 75 HIS A O 1
ATOM 594 N N . ASN A 1 76 ? -4.874 -7.940 -3.866 1.00 95.06 76 ASN A N 1
ATOM 595 C CA . ASN A 1 76 ? -5.871 -7.013 -4.401 1.00 95.06 76 ASN A CA 1
ATOM 596 C C . ASN A 1 76 ? -5.923 -5.718 -3.573 1.00 95.06 76 ASN A C 1
ATOM 598 O O . ASN A 1 76 ? -6.419 -5.683 -2.440 1.00 95.06 76 ASN A O 1
ATOM 602 N N . LEU A 1 77 ? -5.447 -4.636 -4.190 1.00 96.31 77 LEU A N 1
ATOM 603 C CA . LEU A 1 77 ? -5.343 -3.307 -3.590 1.00 96.31 77 LEU A CA 1
ATOM 604 C C . LEU A 1 77 ? -6.589 -2.440 -3.818 1.00 96.31 77 LEU A C 1
ATOM 606 O O . LEU A 1 77 ? -6.677 -1.344 -3.268 1.00 96.31 77 LEU A O 1
ATOM 610 N N . ALA A 1 78 ? -7.538 -2.892 -4.636 1.00 93.81 78 ALA A N 1
ATOM 611 C CA . ALA A 1 78 ? -8.753 -2.158 -4.957 1.00 93.81 78 ALA A CA 1
ATOM 612 C C . ALA A 1 78 ? -9.927 -2.647 -4.100 1.00 93.81 78 ALA A C 1
ATOM 614 O O . ALA A 1 78 ? -10.234 -3.834 -4.071 1.00 93.81 78 ALA A O 1
ATOM 615 N N . GLU A 1 79 ? -10.583 -1.718 -3.407 1.00 91.75 79 GLU A N 1
ATOM 616 C CA . GLU A 1 79 ? -11.800 -1.970 -2.633 1.00 91.75 79 GLU A CA 1
ATOM 617 C C . GLU A 1 79 ? -12.626 -0.675 -2.561 1.00 91.75 79 GLU A C 1
ATOM 619 O O . GLU A 1 79 ? -12.069 0.362 -2.171 1.00 91.75 79 GLU A O 1
ATOM 624 N N . PRO A 1 80 ? -13.936 -0.698 -2.878 1.00 90.88 80 PRO A N 1
ATOM 625 C CA . PRO A 1 80 ? -14.801 0.482 -2.780 1.00 90.88 80 PRO A CA 1
ATOM 626 C C . PRO A 1 80 ? -14.742 1.175 -1.412 1.00 90.88 80 PRO A C 1
ATOM 628 O O . PRO A 1 80 ? -14.642 2.400 -1.331 1.00 90.88 80 PRO A O 1
ATOM 631 N N . MET A 1 81 ? -14.662 0.390 -0.332 1.00 93.12 81 MET A N 1
ATOM 632 C CA . MET A 1 81 ? -14.573 0.897 1.041 1.00 93.12 81 MET A CA 1
ATOM 633 C C . MET A 1 81 ? -13.397 1.860 1.264 1.00 93.12 81 MET A C 1
ATOM 635 O O . MET A 1 81 ? -13.513 2.797 2.058 1.00 93.12 81 MET A O 1
ATOM 639 N N . PHE A 1 82 ? -12.271 1.673 0.566 1.00 94.12 82 PHE A N 1
ATOM 640 C CA . PHE A 1 82 ? -11.126 2.576 0.688 1.00 94.12 82 PHE A CA 1
ATOM 641 C C . PHE A 1 82 ? -11.472 3.975 0.187 1.00 94.12 82 PHE A C 1
ATOM 643 O O . PHE A 1 82 ? -11.131 4.969 0.825 1.00 94.12 82 PHE A O 1
ATOM 650 N N . VAL A 1 83 ? -12.189 4.073 -0.930 1.00 92.00 83 VAL A N 1
ATOM 651 C CA . VAL A 1 83 ? -12.621 5.360 -1.483 1.00 92.00 83 VAL A CA 1
ATOM 652 C C . VAL A 1 83 ? -13.596 6.037 -0.524 1.00 92.00 83 VAL A C 1
ATOM 654 O O . VAL A 1 83 ? -13.432 7.219 -0.208 1.00 92.00 83 VAL A O 1
ATOM 657 N N . ASP A 1 84 ? -14.542 5.269 0.009 1.00 92.69 84 ASP A N 1
ATOM 658 C CA . ASP A 1 84 ? -15.628 5.796 0.828 1.00 92.69 84 ASP A CA 1
ATOM 659 C C . ASP A 1 84 ? -15.174 6.250 2.215 1.00 92.69 84 ASP A C 1
ATOM 661 O O . ASP A 1 84 ? -15.556 7.340 2.653 1.00 92.69 84 ASP A O 1
ATOM 665 N N . LYS A 1 85 ? -14.343 5.458 2.903 1.00 95.75 85 LYS A N 1
ATOM 666 C CA . LYS A 1 85 ? -13.916 5.741 4.283 1.00 95.75 85 LYS A CA 1
ATOM 667 C C . LYS A 1 85 ? -12.640 6.576 4.355 1.00 95.75 85 LYS A C 1
ATOM 669 O O . LYS A 1 85 ? -12.600 7.553 5.096 1.00 95.75 85 LYS A O 1
ATOM 674 N N . LEU A 1 86 ? -11.627 6.278 3.536 1.00 96.62 86 LEU A N 1
ATOM 675 C CA . LEU A 1 86 ? -10.363 7.033 3.542 1.00 96.62 86 LEU A CA 1
ATOM 676 C C . LEU A 1 86 ? -10.440 8.328 2.716 1.00 96.62 86 LEU A C 1
ATOM 678 O O . LEU A 1 86 ? -9.538 9.175 2.786 1.00 96.62 86 LEU A O 1
ATOM 682 N N . LYS A 1 87 ? -11.520 8.518 1.940 1.00 96.19 87 LYS A N 1
ATOM 683 C CA . LYS A 1 87 ? -11.700 9.662 1.031 1.00 96.19 87 LYS A CA 1
ATOM 684 C C . LYS A 1 87 ? -10.487 9.809 0.109 1.00 96.19 87 LYS A C 1
ATOM 686 O O . LYS A 1 87 ? -9.855 10.874 0.068 1.00 96.19 87 LYS A O 1
ATOM 691 N N . LEU A 1 88 ? -10.118 8.706 -0.547 1.00 96.12 88 LEU A N 1
ATOM 692 C CA . LEU A 1 88 ? -9.012 8.674 -1.503 1.00 96.12 88 LEU A CA 1
ATOM 693 C C . LEU A 1 88 ? -9.349 9.516 -2.733 1.00 96.12 88 LEU A C 1
ATOM 695 O O . LEU A 1 88 ? -10.485 9.546 -3.209 1.00 96.12 88 LEU A O 1
ATOM 699 N N . ARG A 1 89 ? -8.341 10.175 -3.300 1.00 97.25 89 ARG A N 1
ATOM 700 C CA . ARG A 1 89 ? -8.470 10.841 -4.597 1.00 97.25 89 ARG A CA 1
ATOM 701 C C . ARG A 1 89 ? -8.809 9.810 -5.673 1.00 97.25 89 ARG A C 1
ATOM 703 O O . ARG A 1 89 ? -8.217 8.735 -5.726 1.00 97.25 89 ARG A O 1
ATOM 710 N N . LYS A 1 90 ? -9.656 10.196 -6.634 1.00 96.19 90 LYS A N 1
ATOM 711 C CA . LYS A 1 90 ? -10.024 9.351 -7.788 1.00 96.19 90 LYS A CA 1
ATOM 712 C C . LYS A 1 90 ? -8.806 8.756 -8.509 1.00 96.19 90 LYS A C 1
ATOM 714 O O . LYS A 1 90 ? -8.800 7.583 -8.855 1.00 96.19 90 LYS A O 1
ATOM 719 N N . LYS A 1 91 ? -7.746 9.552 -8.703 1.00 97.06 91 LYS A N 1
ATOM 720 C CA . LYS A 1 91 ? -6.503 9.094 -9.356 1.00 97.06 91 LYS A CA 1
ATOM 721 C C . LYS A 1 91 ? -5.767 8.010 -8.563 1.00 97.06 91 LYS A C 1
ATOM 723 O O . LYS A 1 91 ? -5.042 7.230 -9.166 1.00 97.06 91 LYS A O 1
ATOM 728 N N . THR A 1 92 ? -5.924 7.991 -7.245 1.00 98.12 92 THR A N 1
ATOM 729 C CA . THR A 1 92 ? -5.294 7.022 -6.343 1.00 98.12 92 THR A CA 1
ATOM 730 C C . THR A 1 92 ? -6.071 5.716 -6.363 1.00 98.12 92 THR A C 1
ATOM 732 O O . THR A 1 92 ? -5.467 4.676 -6.585 1.00 98.12 92 THR A O 1
ATOM 735 N N . ALA A 1 93 ? -7.404 5.776 -6.289 1.00 97.50 93 ALA A N 1
ATOM 736 C CA . ALA A 1 93 ? -8.270 4.607 -6.459 1.00 97.50 93 ALA A CA 1
ATOM 737 C C . ALA A 1 93 ? -8.018 3.887 -7.800 1.00 97.50 93 ALA A C 1
ATOM 739 O O . ALA A 1 93 ? -7.670 2.709 -7.817 1.00 97.50 93 ALA A O 1
ATOM 740 N N . LEU A 1 94 ? -8.047 4.633 -8.912 1.00 97.75 94 LEU A N 1
ATOM 741 C CA . LEU A 1 94 ? -7.754 4.093 -10.247 1.00 97.75 94 LEU A CA 1
ATOM 742 C C . LEU A 1 94 ? -6.343 3.501 -10.354 1.00 97.75 94 LEU A C 1
ATOM 744 O O . LEU A 1 94 ? -6.100 2.569 -11.116 1.00 97.75 94 LEU A O 1
ATOM 748 N N . HIS A 1 95 ? -5.383 4.057 -9.615 1.00 98.25 95 HIS A N 1
ATOM 749 C CA . HIS A 1 95 ? -4.027 3.535 -9.631 1.00 98.25 95 HIS A CA 1
ATOM 750 C C . HIS A 1 95 ? -3.905 2.207 -8.870 1.00 98.25 95 HIS A C 1
ATOM 752 O O . HIS A 1 95 ? -3.225 1.307 -9.358 1.00 98.25 95 HIS A O 1
ATOM 758 N N . LEU A 1 96 ? -4.593 2.053 -7.734 1.00 98.06 96 LEU A N 1
ATOM 759 C CA . LEU A 1 96 ? -4.660 0.784 -6.996 1.00 98.06 96 LEU A CA 1
ATOM 760 C C . LEU A 1 96 ? -5.297 -0.329 -7.848 1.00 98.06 96 LEU A C 1
ATOM 762 O O . LEU A 1 96 ? -4.781 -1.449 -7.894 1.00 98.06 96 LEU A O 1
ATOM 766 N N . GLU A 1 97 ? -6.360 -0.007 -8.590 1.00 97.50 97 GLU A N 1
ATOM 767 C CA . GLU A 1 97 ? -6.983 -0.910 -9.570 1.00 97.50 97 GLU A CA 1
ATOM 768 C C . GLU A 1 97 ? -6.008 -1.308 -10.682 1.00 97.50 97 GLU A C 1
ATOM 770 O O . GLU A 1 97 ? -5.858 -2.494 -10.991 1.00 97.50 97 GLU A O 1
ATOM 775 N N . ALA A 1 98 ? -5.295 -0.337 -11.260 1.00 97.62 98 ALA A N 1
ATOM 776 C CA . ALA A 1 98 ? -4.322 -0.596 -12.316 1.00 97.62 98 ALA A CA 1
ATOM 777 C C . ALA A 1 98 ? -3.175 -1.501 -11.834 1.00 97.62 98 ALA A C 1
ATOM 779 O O . ALA A 1 98 ? -2.809 -2.446 -12.533 1.00 97.62 98 ALA A O 1
ATOM 780 N N . MET A 1 99 ? -2.634 -1.248 -10.638 1.00 97.50 99 MET A N 1
ATOM 781 C CA . MET A 1 99 ? -1.571 -2.067 -10.043 1.00 97.50 99 MET A CA 1
ATOM 782 C C . MET A 1 99 ? -2.028 -3.507 -9.789 1.00 97.50 99 MET A C 1
ATOM 784 O O . MET A 1 99 ? -1.281 -4.450 -10.064 1.00 97.50 99 MET A O 1
ATOM 788 N N . THR A 1 100 ? -3.262 -3.674 -9.305 1.00 96.44 100 THR A N 1
ATOM 789 C CA . THR A 1 100 ? -3.882 -4.987 -9.085 1.00 96.44 100 THR A CA 1
ATOM 790 C C . THR A 1 100 ? -4.063 -5.730 -10.406 1.00 96.44 100 THR A C 1
ATOM 792 O O . THR A 1 100 ? -3.615 -6.866 -10.549 1.00 96.44 100 THR A O 1
ATOM 795 N N . THR A 1 101 ? -4.653 -5.067 -11.403 1.00 96.31 101 THR A N 1
ATOM 796 C CA . THR A 1 101 ? -4.936 -5.643 -12.728 1.00 96.31 101 THR A CA 1
ATOM 797 C C . THR A 1 101 ? -3.657 -6.109 -13.419 1.00 96.31 101 THR A C 1
ATOM 799 O O . THR A 1 101 ? -3.594 -7.214 -13.952 1.00 96.31 101 THR A O 1
ATOM 802 N N . LYS A 1 102 ? -2.600 -5.293 -13.353 1.00 95.38 102 LYS A N 1
ATOM 803 C CA . LYS A 1 102 ? -1.281 -5.610 -13.916 1.00 95.38 102 LYS A CA 1
ATOM 804 C C . LYS A 1 102 ? -0.488 -6.625 -13.095 1.00 95.38 102 LYS A C 1
ATOM 806 O O . LYS A 1 102 ? 0.545 -7.098 -13.562 1.00 95.38 102 LYS A O 1
ATOM 811 N N . ARG A 1 103 ? -0.948 -6.957 -11.883 1.00 94.19 103 ARG A N 1
ATOM 812 C CA . ARG A 1 103 ? -0.256 -7.827 -10.922 1.00 94.19 103 ARG A CA 1
ATOM 813 C C . ARG A 1 103 ? 1.182 -7.369 -10.687 1.00 94.19 103 ARG A C 1
ATOM 815 O O . ARG A 1 103 ? 2.119 -8.161 -10.763 1.00 94.19 103 ARG A O 1
ATOM 822 N N . GLU A 1 104 ? 1.372 -6.079 -10.409 1.00 94.56 104 GLU A N 1
ATOM 823 C CA . GLU A 1 104 ? 2.719 -5.495 -10.323 1.00 94.56 104 GLU A CA 1
ATOM 824 C C . GLU A 1 104 ? 3.613 -6.164 -9.269 1.00 94.56 104 GLU A C 1
ATOM 826 O O . GLU A 1 104 ? 4.821 -6.249 -9.469 1.00 94.56 104 GLU A O 1
ATOM 831 N N . TYR A 1 105 ? 3.027 -6.719 -8.205 1.00 92.81 105 TYR A N 1
ATOM 832 C CA . TYR A 1 105 ? 3.741 -7.508 -7.196 1.00 92.81 105 TYR A CA 1
ATOM 833 C C . TYR A 1 105 ? 4.384 -8.797 -7.760 1.00 92.81 105 TYR A C 1
ATOM 835 O O . TYR A 1 105 ? 5.371 -9.296 -7.217 1.00 92.81 105 TYR A O 1
ATOM 843 N N . ILE A 1 106 ? 3.825 -9.374 -8.834 1.00 92.81 106 ILE A N 1
ATOM 844 C CA . ILE A 1 106 ? 4.426 -10.505 -9.559 1.00 92.81 106 ILE A CA 1
ATOM 845 C C . ILE A 1 106 ? 5.563 -9.986 -10.425 1.00 92.81 106 ILE A C 1
ATOM 847 O O . ILE A 1 106 ? 6.654 -10.550 -10.395 1.00 92.81 106 ILE A O 1
ATOM 851 N N . ILE A 1 107 ? 5.320 -8.901 -11.168 1.00 92.56 107 ILE A N 1
ATOM 852 C CA . ILE A 1 107 ? 6.307 -8.335 -12.093 1.00 92.56 107 ILE A CA 1
ATOM 853 C C . ILE A 1 107 ? 7.590 -7.962 -11.346 1.00 92.56 107 ILE A C 1
ATOM 855 O O . ILE A 1 107 ? 8.675 -8.347 -11.771 1.00 92.56 107 ILE A O 1
ATOM 859 N N . SER A 1 108 ? 7.472 -7.312 -10.184 1.00 88.69 108 SER A N 1
ATOM 860 C CA . SER A 1 108 ? 8.626 -6.910 -9.370 1.00 88.69 108 SER A CA 1
ATOM 861 C C . SER A 1 108 ? 9.440 -8.074 -8.789 1.00 88.69 108 SER A C 1
ATOM 863 O O . SER A 1 108 ? 10.556 -7.836 -8.338 1.00 88.69 108 SER A O 1
ATOM 865 N N . ARG A 1 109 ? 8.924 -9.313 -8.801 1.00 89.88 109 ARG A N 1
ATOM 866 C CA . ARG A 1 109 ? 9.616 -10.498 -8.259 1.00 89.88 109 ARG A CA 1
ATOM 867 C C . ARG A 1 109 ? 10.089 -11.485 -9.316 1.00 89.88 109 ARG A C 1
ATOM 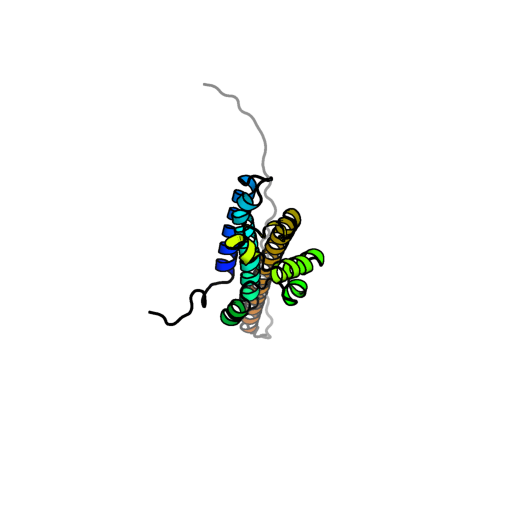869 O O . ARG A 1 109 ? 11.160 -12.058 -9.163 1.00 89.88 109 ARG A O 1
ATOM 876 N N . TYR A 1 110 ? 9.277 -11.715 -10.342 1.00 90.94 110 TYR A N 1
ATOM 877 C CA . TYR A 1 110 ? 9.427 -12.881 -11.214 1.00 90.94 110 TYR A CA 1
ATOM 878 C C . TYR A 1 110 ? 9.579 -12.546 -12.691 1.00 90.94 110 TYR A C 1
ATOM 880 O O . TYR A 1 110 ? 10.005 -13.414 -13.440 1.00 90.94 110 TYR A O 1
ATOM 888 N N . ALA A 1 111 ? 9.227 -11.328 -13.111 1.00 92.06 111 ALA A N 1
ATOM 889 C CA . ALA A 1 111 ? 9.183 -10.972 -14.526 1.00 92.06 111 ALA A CA 1
ATOM 890 C C . ALA A 1 111 ? 10.010 -9.705 -14.813 1.00 92.06 111 ALA A C 1
ATOM 892 O O . ALA A 1 111 ? 9.441 -8.659 -15.154 1.00 92.06 111 ALA A O 1
ATOM 893 N N . PRO A 1 112 ? 11.351 -9.750 -14.659 1.00 88.69 112 PRO A N 1
ATOM 894 C CA . PRO A 1 112 ? 12.227 -8.623 -14.989 1.00 88.69 112 PRO A CA 1
ATOM 895 C C . PRO A 1 112 ? 12.044 -8.127 -16.438 1.00 88.69 112 PRO A C 1
ATOM 897 O O . PRO A 1 112 ? 12.150 -6.926 -16.707 1.00 88.69 112 PRO A O 1
ATOM 900 N N . GLU A 1 113 ? 11.683 -9.020 -17.359 1.00 91.62 113 GLU A N 1
ATOM 901 C CA . GLU A 1 113 ? 11.356 -8.739 -18.758 1.00 91.62 113 GLU A CA 1
ATOM 902 C C . GLU A 1 113 ? 10.077 -7.903 -18.937 1.00 91.62 113 GLU A C 1
ATOM 904 O O . GLU A 1 113 ? 9.938 -7.195 -19.935 1.00 91.62 113 GLU A O 1
ATOM 909 N N . ARG A 1 114 ? 9.178 -7.897 -17.943 1.00 92.19 114 ARG A N 1
ATOM 910 C CA . ARG A 1 114 ? 7.902 -7.155 -17.949 1.00 92.19 114 ARG A CA 1
ATOM 911 C C . ARG A 1 114 ? 7.943 -5.847 -17.160 1.00 92.19 114 ARG A C 1
ATOM 913 O O . ARG A 1 114 ? 6.925 -5.177 -17.006 1.00 92.19 114 ARG A O 1
ATOM 920 N N . THR A 1 115 ? 9.115 -5.414 -16.696 1.00 87.88 115 THR A N 1
ATOM 921 C CA . THR A 1 115 ? 9.269 -4.189 -15.884 1.00 87.88 115 THR A CA 1
ATOM 922 C C . THR A 1 115 ? 8.753 -2.910 -16.556 1.00 87.88 115 THR A C 1
ATOM 924 O O . THR A 1 115 ? 8.407 -1.955 -15.864 1.00 87.88 115 THR A O 1
ATOM 927 N N . ARG A 1 116 ? 8.636 -2.883 -17.890 1.00 87.62 116 ARG A N 1
ATOM 928 C CA . ARG A 1 116 ? 8.042 -1.766 -18.650 1.00 87.62 116 ARG A CA 1
ATOM 929 C C . ARG A 1 116 ? 6.529 -1.621 -18.458 1.00 87.62 116 ARG A C 1
ATOM 931 O O . ARG A 1 116 ? 5.989 -0.554 -18.721 1.00 87.62 116 ARG A O 1
ATOM 938 N N . GLU A 1 117 ? 5.845 -2.671 -18.011 1.00 91.44 117 GLU A N 1
ATOM 939 C CA . GLU A 1 117 ? 4.395 -2.659 -17.792 1.00 91.44 117 GLU A CA 1
ATOM 940 C C . GLU A 1 117 ? 4.002 -1.978 -16.476 1.00 91.44 117 GLU A C 1
ATOM 942 O O . GLU A 1 117 ? 2.839 -1.599 -16.301 1.00 91.44 117 GLU A O 1
ATOM 947 N N . HIS A 1 118 ? 4.965 -1.785 -15.569 1.00 92.31 118 HIS A N 1
ATOM 948 C CA . HIS A 1 118 ? 4.769 -1.059 -14.324 1.00 92.31 118 HIS A CA 1
ATOM 949 C C . HIS A 1 118 ? 4.174 0.330 -14.556 1.00 92.31 118 HIS A C 1
ATOM 951 O O . HIS A 1 118 ? 4.484 1.037 -15.516 1.00 92.31 118 HIS A O 1
ATOM 957 N N . THR A 1 119 ? 3.331 0.766 -13.630 1.00 93.62 119 THR A N 1
ATOM 958 C CA . THR A 1 119 ? 2.872 2.148 -13.576 1.00 93.62 119 THR A CA 1
ATOM 959 C C . THR A 1 119 ? 4.031 3.125 -13.369 1.00 93.62 119 THR A C 1
ATOM 961 O O . THR A 1 119 ? 5.153 2.775 -12.994 1.00 93.62 119 THR A O 1
ATOM 964 N N . ALA A 1 120 ? 3.771 4.406 -13.621 1.00 93.19 120 ALA A N 1
ATOM 965 C CA . ALA A 1 120 ? 4.783 5.436 -13.434 1.00 93.19 120 ALA A CA 1
ATOM 966 C C . ALA A 1 120 ? 5.244 5.509 -11.968 1.00 93.19 120 ALA A C 1
ATOM 968 O O . ALA A 1 120 ? 4.426 5.587 -11.050 1.00 93.19 120 ALA A O 1
ATOM 969 N N . LEU A 1 121 ? 6.558 5.575 -11.746 1.00 92.44 121 LEU A N 1
ATOM 970 C CA . LEU A 1 121 ? 7.139 5.611 -10.402 1.00 92.44 121 LEU A CA 1
ATOM 971 C C . LEU A 1 121 ? 6.613 6.780 -9.549 1.00 92.44 121 LEU A C 1
ATOM 973 O O . LEU A 1 121 ? 6.239 6.598 -8.394 1.00 92.44 121 LEU A O 1
ATOM 977 N N . ASN A 1 122 ? 6.490 7.972 -10.138 1.00 94.62 122 ASN A N 1
ATOM 978 C CA . ASN A 1 122 ? 5.937 9.137 -9.440 1.00 94.62 122 ASN A CA 1
ATOM 979 C C . ASN A 1 122 ? 4.487 8.906 -8.983 1.00 94.62 122 ASN A C 1
ATOM 981 O O . ASN A 1 122 ? 4.070 9.418 -7.945 1.00 94.62 122 ASN A O 1
ATOM 985 N N . ARG A 1 123 ? 3.711 8.120 -9.742 1.00 97.25 123 ARG A N 1
ATOM 986 C CA . ARG A 1 123 ? 2.335 7.763 -9.383 1.00 97.25 123 ARG A CA 1
ATOM 987 C C . ARG A 1 123 ? 2.304 6.754 -8.232 1.00 97.25 123 ARG A C 1
ATOM 989 O O . ARG A 1 123 ? 1.458 6.908 -7.351 1.00 97.25 123 ARG A O 1
ATOM 996 N N . LEU A 1 124 ? 3.226 5.788 -8.211 1.00 97.25 124 LEU A N 1
ATOM 997 C CA . LEU A 1 124 ? 3.413 4.865 -7.088 1.00 97.25 124 LEU A CA 1
ATOM 998 C C . LEU A 1 124 ? 3.736 5.621 -5.798 1.00 97.25 124 LEU A C 1
ATOM 1000 O O . LEU A 1 124 ? 3.015 5.458 -4.819 1.00 97.25 124 LEU A O 1
ATOM 1004 N N . ASN A 1 125 ? 4.717 6.525 -5.827 1.00 96.62 125 ASN A N 1
ATOM 1005 C CA . ASN A 1 125 ? 5.079 7.330 -4.656 1.00 96.62 125 ASN A CA 1
ATOM 1006 C C . ASN A 1 125 ? 3.911 8.194 -4.162 1.00 96.62 125 ASN A C 1
ATOM 1008 O O . ASN A 1 125 ? 3.616 8.202 -2.971 1.00 96.62 125 ASN A O 1
ATOM 1012 N N . ALA A 1 126 ? 3.190 8.863 -5.068 1.00 98.06 126 ALA A N 1
ATOM 1013 C CA . ALA A 1 126 ? 2.019 9.657 -4.691 1.00 98.06 126 ALA A CA 1
ATOM 1014 C C . ALA A 1 126 ? 0.903 8.807 -4.058 1.00 98.06 126 ALA A C 1
ATOM 1016 O O . ALA A 1 126 ? 0.252 9.251 -3.115 1.00 98.06 126 ALA A O 1
ATOM 1017 N N . THR A 1 127 ? 0.696 7.588 -4.566 1.00 98.50 127 THR A N 1
ATOM 1018 C CA . THR A 1 127 ? -0.296 6.641 -4.033 1.00 98.50 127 THR A CA 1
ATOM 1019 C C . THR A 1 127 ? 0.100 6.163 -2.648 1.00 98.50 127 THR A C 1
ATOM 1021 O O . THR A 1 127 ? -0.712 6.234 -1.732 1.00 98.50 127 THR A O 1
ATOM 1024 N N . LEU A 1 128 ? 1.358 5.751 -2.480 1.00 98.56 128 LEU A N 1
ATOM 1025 C CA . LEU A 1 128 ? 1.909 5.326 -1.200 1.00 98.56 128 LEU A CA 1
ATOM 1026 C C . LEU A 1 128 ? 1.772 6.425 -0.139 1.00 98.56 128 LEU A C 1
ATOM 1028 O O . LEU A 1 128 ? 1.235 6.172 0.935 1.00 98.56 128 LEU A O 1
ATOM 1032 N N . SER A 1 129 ? 2.187 7.657 -0.454 1.00 98.38 129 SER A N 1
ATOM 1033 C CA . SER A 1 129 ? 2.088 8.782 0.482 1.00 98.38 129 SER A CA 1
ATOM 1034 C C . SER A 1 129 ? 0.646 9.118 0.860 1.00 98.38 129 SER A C 1
ATOM 1036 O O . SER A 1 129 ? 0.376 9.411 2.023 1.00 98.38 129 SER A O 1
ATOM 1038 N N . GLU A 1 130 ? -0.288 9.086 -0.096 1.00 98.62 130 GLU A N 1
ATOM 1039 C CA . GLU A 1 130 ? -1.695 9.339 0.210 1.00 98.62 130 GLU A CA 1
ATOM 1040 C C . GLU A 1 130 ? -2.291 8.232 1.082 1.00 98.62 130 GLU A C 1
ATOM 1042 O O . GLU A 1 130 ? -2.907 8.544 2.098 1.00 98.62 130 GLU A O 1
ATOM 1047 N N . VAL A 1 131 ? -2.091 6.960 0.725 1.00 98.62 131 VAL A N 1
ATOM 1048 C CA . VAL A 1 131 ? -2.608 5.818 1.494 1.00 98.62 131 VAL A CA 1
ATOM 1049 C C . VAL A 1 131 ? -2.074 5.855 2.926 1.00 98.62 131 VAL A C 1
ATOM 1051 O O . VAL A 1 131 ? -2.876 5.834 3.857 1.00 98.62 131 VAL A O 1
ATOM 1054 N N . MET A 1 132 ? -0.759 6.022 3.104 1.00 98.50 132 MET A N 1
ATOM 1055 C CA . MET A 1 132 ? -0.125 6.177 4.417 1.00 98.50 132 MET A CA 1
ATOM 1056 C C . MET A 1 132 ? -0.792 7.288 5.238 1.00 98.50 132 MET A C 1
ATOM 1058 O O . MET A 1 132 ? -1.251 7.058 6.356 1.00 98.50 132 MET A O 1
ATOM 1062 N N . ALA A 1 133 ? -0.887 8.497 4.676 1.00 98.31 133 ALA A N 1
ATOM 1063 C CA . ALA A 1 133 ? -1.423 9.650 5.393 1.00 98.31 133 ALA A CA 1
ATOM 1064 C C . ALA A 1 133 ? -2.898 9.463 5.780 1.00 98.31 133 ALA A C 1
ATOM 1066 O O . ALA A 1 133 ? -3.318 9.859 6.870 1.00 98.31 133 ALA A O 1
ATOM 1067 N N . LYS A 1 134 ? -3.702 8.868 4.893 1.00 98.19 134 LYS A N 1
ATOM 1068 C CA . LYS A 1 134 ? -5.138 8.676 5.113 1.00 98.19 134 LYS A CA 1
ATOM 1069 C C . LYS A 1 134 ? -5.424 7.570 6.117 1.00 98.19 134 LYS A C 1
ATOM 1071 O O . LYS A 1 134 ? -6.238 7.792 7.009 1.00 98.19 134 LYS A O 1
ATOM 1076 N N . VAL A 1 135 ? -4.744 6.430 6.005 1.00 98.12 135 VAL A N 1
ATOM 1077 C CA . VAL A 1 135 ? -4.865 5.324 6.965 1.00 98.12 135 VAL A CA 1
ATOM 1078 C C . VAL A 1 135 ? -4.398 5.773 8.343 1.00 98.12 135 VAL A C 1
ATOM 1080 O O . VAL A 1 135 ? -5.150 5.637 9.307 1.00 98.12 135 VAL A O 1
ATOM 1083 N N . GLY A 1 136 ? -3.223 6.407 8.424 1.00 96.81 136 GLY A N 1
ATOM 1084 C CA . GLY A 1 136 ? -2.710 6.968 9.669 1.00 96.81 136 GLY A CA 1
ATOM 1085 C C . GLY A 1 136 ? -3.729 7.909 10.308 1.00 96.81 136 GLY A C 1
ATOM 1086 O O . GLY A 1 136 ? -4.164 7.678 11.433 1.00 96.81 136 GLY A O 1
ATOM 1087 N N . LYS A 1 137 ? -4.212 8.921 9.576 1.00 96.38 137 LYS A N 1
ATOM 1088 C CA . LYS A 1 137 ? -5.229 9.846 10.099 1.00 96.38 137 LYS A CA 1
ATOM 1089 C C . LYS A 1 137 ? -6.488 9.125 10.590 1.00 96.38 137 LYS A C 1
ATOM 1091 O O . LYS A 1 137 ? -7.011 9.486 11.645 1.00 96.38 137 LYS A O 1
ATOM 1096 N N . HIS A 1 138 ? -6.983 8.148 9.834 1.00 95.56 138 HIS A N 1
ATOM 1097 C CA . HIS A 1 138 ? -8.203 7.408 10.157 1.00 95.56 138 HIS A CA 1
ATOM 1098 C C . HIS A 1 138 ? -8.078 6.645 11.479 1.00 95.56 138 HIS A C 1
ATOM 1100 O O . HIS A 1 138 ? -8.909 6.813 12.369 1.00 95.56 138 HIS A O 1
ATOM 1106 N N . MET A 1 139 ? -6.991 5.895 11.653 1.00 93.81 139 MET A N 1
ATOM 1107 C CA . MET A 1 139 ? -6.762 5.084 12.852 1.00 93.81 139 MET A CA 1
ATOM 1108 C C . MET A 1 139 ? -6.541 5.941 14.112 1.00 93.81 139 MET A C 1
ATOM 1110 O O . MET A 1 139 ? -7.031 5.597 15.187 1.00 93.81 139 MET A O 1
ATOM 1114 N N . HIS A 1 140 ? -5.892 7.105 13.989 1.00 90.06 140 HIS A N 1
ATOM 1115 C CA . HIS A 1 140 ? -5.726 8.039 15.113 1.00 90.06 140 HIS A CA 1
ATOM 1116 C C . HIS A 1 140 ? -7.031 8.773 15.473 1.00 90.06 140 HIS A C 1
ATOM 1118 O O . HIS A 1 140 ? -7.339 8.972 16.650 1.00 90.06 140 HIS A O 1
ATOM 1124 N N . SER A 1 141 ? -7.822 9.169 14.469 1.00 84.06 141 SER A N 1
ATOM 1125 C CA . SER A 1 141 ? -9.064 9.929 14.685 1.00 84.06 141 SER A CA 1
ATOM 1126 C C . SER A 1 141 ? -10.141 9.081 15.359 1.00 84.06 141 SER A C 1
ATOM 1128 O O . SER A 1 141 ? -10.820 9.554 16.273 1.00 84.06 141 SER A O 1
ATOM 1130 N N . THR A 1 142 ? -10.276 7.824 14.940 1.00 74.38 142 THR A N 1
ATOM 1131 C CA . THR A 1 142 ? -11.271 6.904 15.497 1.00 74.38 142 THR A CA 1
ATOM 1132 C C . THR A 1 142 ? -10.891 6.449 16.905 1.00 74.38 142 THR A C 1
ATOM 1134 O O . THR A 1 142 ? -11.764 6.398 17.767 1.00 74.38 142 THR A O 1
ATOM 1137 N N . SER A 1 143 ? -9.597 6.255 17.192 1.00 74.62 143 SER A N 1
ATOM 1138 C CA . SER A 1 143 ? -9.115 5.974 18.554 1.00 74.62 143 SER A CA 1
ATOM 1139 C C . SER A 1 143 ? -9.463 7.116 19.519 1.00 74.62 143 SER A C 1
ATOM 1141 O O . SER A 1 143 ? -10.043 6.898 20.582 1.00 74.62 143 SER A O 1
ATOM 1143 N N . SER A 1 144 ? -9.236 8.366 19.097 1.00 71.62 144 SER A N 1
ATOM 1144 C CA . SER A 1 144 ? -9.609 9.556 19.873 1.00 71.62 144 SER A CA 1
ATOM 1145 C C . SER A 1 144 ? -11.127 9.689 20.073 1.00 71.62 144 SER A C 1
ATOM 1147 O O . SER A 1 144 ? -11.582 10.059 21.156 1.00 71.62 144 SER A O 1
ATOM 1149 N N . ALA A 1 145 ? -11.934 9.382 19.053 1.00 69.31 145 ALA A N 1
ATOM 1150 C CA . ALA A 1 145 ? -13.392 9.432 19.151 1.00 69.31 145 ALA A CA 1
ATOM 1151 C C . ALA A 1 145 ? -13.960 8.342 20.075 1.00 69.31 145 ALA A C 1
ATOM 1153 O O . ALA A 1 145 ? -14.809 8.650 20.912 1.00 69.31 145 ALA A O 1
ATOM 1154 N N . ALA A 1 146 ? -13.458 7.109 19.970 1.00 68.44 146 ALA A N 1
ATOM 1155 C CA . ALA A 1 146 ? -13.838 6.000 20.840 1.00 68.44 146 ALA A CA 1
ATOM 1156 C C . ALA A 1 146 ? -13.462 6.284 22.302 1.00 68.44 146 ALA A C 1
ATOM 1158 O O . ALA A 1 146 ? -14.287 6.106 23.197 1.00 68.44 146 ALA A O 1
ATOM 1159 N N . HIS A 1 147 ? -12.262 6.824 22.541 1.00 72.19 147 HIS A N 1
ATOM 1160 C CA . HIS A 1 147 ? -11.827 7.227 23.876 1.00 72.19 147 HIS A CA 1
ATOM 1161 C C . HIS A 1 147 ? -12.740 8.308 24.477 1.00 72.19 147 HIS A C 1
ATOM 1163 O O . HIS A 1 147 ? -13.193 8.175 25.611 1.00 72.19 147 HIS A O 1
ATOM 1169 N N . ARG A 1 148 ? -13.103 9.338 23.697 1.00 68.62 148 ARG A N 1
ATOM 1170 C CA . ARG A 1 148 ? -14.059 10.368 24.141 1.00 68.62 148 ARG A CA 1
ATOM 1171 C C . ARG A 1 148 ? -15.438 9.794 24.472 1.00 68.62 148 ARG A C 1
ATOM 1173 O O . ARG A 1 148 ? -16.017 10.179 25.481 1.00 68.62 148 ARG A O 1
ATOM 1180 N N . GLN A 1 149 ? -15.967 8.880 23.657 1.00 68.88 149 GLN A N 1
ATOM 1181 C CA . GLN A 1 149 ? -17.264 8.246 23.926 1.00 68.88 149 GLN A CA 1
ATOM 1182 C C . GLN A 1 149 ? -17.233 7.364 25.179 1.00 68.88 149 GLN A C 1
ATOM 1184 O O . GLN A 1 149 ? -18.200 7.366 25.937 1.00 68.88 149 GLN A O 1
ATOM 1189 N N . SER A 1 150 ? -16.125 6.659 25.427 1.00 77.06 150 SER A N 1
ATOM 1190 C CA . SER A 1 150 ? -15.932 5.887 26.657 1.00 77.06 150 SER A CA 1
ATOM 1191 C C . SER A 1 150 ? -15.950 6.788 27.889 1.00 77.06 150 SER A C 1
ATOM 1193 O O . SER A 1 150 ? -16.688 6.506 28.824 1.00 77.06 150 SER A O 1
ATOM 1195 N N . LEU A 1 151 ? -15.198 7.896 27.873 1.00 78.06 151 LEU A N 1
ATOM 1196 C CA . LEU A 1 151 ? -15.175 8.850 28.986 1.00 78.06 151 LEU A CA 1
ATOM 1197 C C . LEU A 1 151 ? -16.559 9.449 29.261 1.00 78.06 151 LEU A C 1
ATOM 1199 O O . LEU A 1 151 ? -16.950 9.576 30.418 1.00 78.06 151 LEU A O 1
ATOM 1203 N N . LEU A 1 152 ? -17.318 9.778 28.210 1.00 75.31 152 LEU A N 1
ATOM 1204 C CA . LEU A 1 152 ? -18.686 10.278 28.355 1.00 75.31 152 LEU A CA 1
ATOM 1205 C C . LEU A 1 152 ? -19.625 9.229 28.963 1.00 75.31 152 LEU A C 1
ATOM 1207 O O . LEU A 1 152 ? -20.424 9.577 29.825 1.00 75.31 152 LEU A O 1
ATOM 1211 N N . ARG A 1 153 ? -19.517 7.954 28.566 1.00 75.50 153 ARG A N 1
ATOM 1212 C CA . ARG A 1 153 ? -20.303 6.869 29.179 1.00 75.50 153 ARG A CA 1
ATOM 1213 C C . ARG A 1 153 ? -19.979 6.703 30.660 1.00 75.50 153 ARG A C 1
ATOM 1215 O O . ARG A 1 153 ? -20.899 6.705 31.466 1.00 75.50 153 ARG A O 1
ATOM 1222 N N . THR A 1 154 ? -18.697 6.663 31.019 1.00 78.06 154 THR A N 1
ATOM 1223 C CA . THR A 1 154 ? -18.269 6.568 32.423 1.00 78.06 154 THR A CA 1
ATOM 1224 C C . THR A 1 154 ? -18.742 7.769 33.245 1.00 78.06 154 THR A C 1
ATOM 1226 O O . THR A 1 154 ? -19.184 7.601 34.376 1.00 78.06 154 THR A O 1
ATOM 1229 N N . ALA A 1 155 ? -18.708 8.981 32.682 1.00 75.88 155 ALA A N 1
ATOM 1230 C CA . ALA A 1 155 ? -19.217 10.174 33.356 1.00 75.88 155 ALA A CA 1
ATOM 1231 C C . ALA A 1 155 ? -20.740 10.120 33.585 1.00 75.88 155 ALA A C 1
ATOM 1233 O O . ALA A 1 155 ? -21.201 10.500 34.659 1.00 75.88 155 ALA A O 1
ATOM 1234 N N . ILE A 1 156 ? -21.509 9.620 32.610 1.00 79.88 156 ILE A N 1
ATOM 1235 C CA . ILE A 1 156 ? -22.967 9.443 32.728 1.00 79.88 156 ILE A CA 1
ATOM 1236 C C . ILE A 1 156 ? -23.310 8.368 33.769 1.00 79.88 156 ILE A C 1
ATOM 1238 O O . ILE A 1 156 ? -24.205 8.571 34.588 1.00 79.88 156 ILE A O 1
ATOM 1242 N N . GLU A 1 157 ? -22.585 7.248 33.776 1.00 77.81 157 GLU A N 1
ATOM 1243 C CA . GLU A 1 157 ? -22.756 6.178 34.769 1.00 77.81 157 GLU A CA 1
ATOM 1244 C C . GLU A 1 157 ? -22.481 6.696 36.187 1.00 77.81 157 GLU A C 1
ATOM 1246 O O . GLU A 1 157 ? -23.313 6.510 37.077 1.00 77.81 157 GLU A O 1
ATOM 1251 N N . LEU A 1 158 ? -21.387 7.442 36.380 1.00 75.81 158 LEU A N 1
ATOM 1252 C CA . LEU A 1 158 ? -21.062 8.082 37.659 1.00 75.81 158 LEU A CA 1
ATOM 1253 C C . LEU A 1 158 ? -22.115 9.113 38.089 1.00 75.81 158 LEU A C 1
ATOM 1255 O O . LEU A 1 158 ? -22.421 9.192 39.275 1.00 75.81 158 LEU A O 1
ATOM 1259 N N . SER A 1 159 ? -22.705 9.873 37.157 1.00 72.44 159 SER A N 1
ATOM 1260 C CA . SER A 1 159 ? -23.780 10.818 37.494 1.00 72.44 159 SER A CA 1
ATOM 1261 C C . SER A 1 159 ? -25.109 10.132 37.817 1.00 72.44 159 SER A C 1
ATOM 1263 O O . SER A 1 159 ? -25.881 10.659 38.604 1.00 72.44 159 SER A O 1
ATOM 1265 N N . SER A 1 160 ? -25.377 8.957 37.236 1.00 68.38 160 SER A N 1
ATOM 1266 C CA . SER A 1 160 ? -26.599 8.178 37.495 1.00 68.38 160 SER A CA 1
ATOM 1267 C C . SER A 1 160 ? -26.582 7.403 38.816 1.00 68.38 160 SER A C 1
ATOM 1269 O O . SER A 1 160 ? -27.625 6.948 39.265 1.00 68.38 160 SER A O 1
ATOM 1271 N N . HIS A 1 161 ? -25.406 7.247 39.432 1.00 57.66 161 HIS A N 1
ATOM 1272 C CA . HIS A 1 161 ? -25.231 6.619 40.747 1.00 57.66 161 HIS A CA 1
ATOM 1273 C C . HIS A 1 161 ? -25.253 7.624 41.908 1.00 57.66 161 HIS A C 1
ATOM 1275 O O . HIS A 1 161 ? -25.108 7.231 43.064 1.00 57.66 161 HIS A O 1
ATOM 1281 N N . PHE A 1 162 ? -25.402 8.914 41.607 1.00 46.03 162 PHE A N 1
ATOM 1282 C CA . PHE A 1 162 ? -25.514 9.976 42.596 1.00 46.03 162 PHE A CA 1
ATOM 1283 C C . PHE A 1 162 ? -26.973 10.443 42.635 1.00 46.03 162 PHE A C 1
ATOM 1285 O O . PHE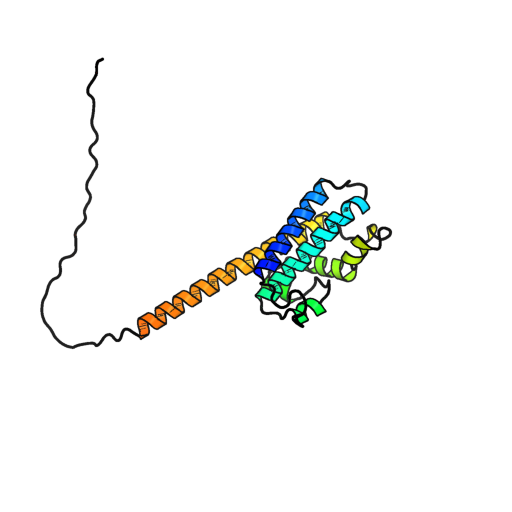 A 1 162 ? -27.334 11.437 42.003 1.00 46.03 162 PHE A O 1
ATOM 1292 N N . ASP A 1 163 ? -27.822 9.680 43.332 1.00 46.16 163 ASP A N 1
ATOM 1293 C CA . ASP A 1 163 ? -29.162 10.140 43.703 1.00 46.16 163 ASP A CA 1
ATOM 1294 C C . ASP A 1 163 ? -28.994 11.371 44.598 1.00 46.16 163 ASP A C 1
ATOM 1296 O O . ASP A 1 163 ? -28.512 11.296 45.730 1.00 46.16 163 ASP A O 1
ATOM 1300 N N . TRP A 1 164 ? -29.353 12.537 44.065 1.00 48.91 164 TRP A N 1
ATOM 1301 C CA . TRP A 1 164 ? -29.646 13.686 44.904 1.00 48.91 164 TRP A CA 1
ATOM 1302 C C . TRP A 1 164 ? -30.970 13.385 45.599 1.00 48.91 164 TRP A C 1
ATOM 1304 O O . TRP A 1 164 ? -32.031 13.686 45.053 1.00 48.91 164 TRP A O 1
ATOM 1314 N N . ASP A 1 165 ? -30.908 12.793 46.792 1.00 40.66 165 ASP A N 1
ATOM 1315 C CA . ASP A 1 165 ? -32.013 12.873 47.740 1.00 40.66 165 ASP A CA 1
ATOM 1316 C C . ASP A 1 165 ? -32.290 14.363 47.974 1.00 40.66 165 ASP A C 1
ATOM 1318 O O . ASP A 1 165 ? -31.537 15.082 48.638 1.00 40.66 165 ASP A O 1
ATOM 1322 N N . ALA A 1 166 ? -33.344 14.851 47.327 1.00 46.53 166 ALA A N 1
ATOM 1323 C CA . ALA A 1 166 ? -33.893 16.169 47.557 1.00 46.53 166 ALA A CA 1
ATOM 1324 C C . ALA A 1 166 ? -34.602 16.140 48.915 1.00 46.53 166 ALA A C 1
ATOM 1326 O O . ALA A 1 166 ? -35.806 15.905 48.988 1.00 46.53 166 ALA A O 1
ATOM 1327 N N . ASP A 1 167 ? -33.832 16.349 49.982 1.00 41.03 167 ASP A N 1
ATOM 1328 C CA . ASP A 1 167 ? -34.372 16.605 51.311 1.00 41.03 167 ASP A CA 1
ATOM 1329 C C . ASP A 1 167 ? -34.846 18.065 51.394 1.00 41.03 167 ASP A C 1
ATOM 1331 O O . ASP A 1 167 ? -34.080 19.028 51.281 1.00 41.03 167 ASP A O 1
ATOM 1335 N N . ASP A 1 168 ? -36.162 18.194 51.523 1.00 50.06 168 ASP A N 1
ATOM 1336 C CA . ASP A 1 168 ? -36.896 19.376 51.954 1.00 50.06 168 ASP A CA 1
ATOM 1337 C C . ASP A 1 168 ? -36.497 19.703 53.400 1.00 50.06 168 ASP A C 1
ATOM 1339 O O . ASP A 1 168 ? -36.816 18.963 54.327 1.00 50.06 168 ASP A O 1
ATOM 1343 N N . GLY A 1 169 ? -35.808 20.827 53.617 1.00 41.41 169 GLY A N 1
ATOM 1344 C CA . GLY A 1 169 ? -35.529 21.243 54.987 1.00 41.41 169 GLY A CA 1
ATOM 1345 C C . GLY A 1 169 ? -34.634 22.460 55.143 1.00 41.41 169 GLY A C 1
ATOM 1346 O O . GLY A 1 169 ? -33.433 22.359 55.361 1.00 41.41 169 GLY A O 1
ATOM 1347 N N . THR A 1 170 ? -35.246 23.638 55.100 1.00 43.62 170 THR A N 1
ATOM 1348 C CA . THR A 1 170 ? -34.714 24.935 55.548 1.00 43.62 170 THR A CA 1
ATOM 1349 C C . THR A 1 170 ? -33.767 24.847 56.763 1.00 43.62 170 THR A C 1
ATOM 1351 O O . THR A 1 170 ? -34.216 24.462 57.843 1.00 43.62 170 THR A O 1
ATOM 1354 N N . ARG A 1 171 ? -32.516 25.336 56.647 1.00 40.81 171 ARG A N 1
ATOM 1355 C CA . ARG A 1 171 ? -31.871 26.241 57.631 1.00 40.81 171 ARG A CA 1
ATOM 1356 C C . ARG A 1 171 ? -30.497 26.764 57.200 1.00 40.81 171 ARG A C 1
ATOM 1358 O O . ARG A 1 171 ? -29.724 26.112 56.512 1.00 40.81 171 ARG A O 1
ATOM 1365 N N . GLU A 1 172 ? -30.263 27.999 57.629 1.00 44.06 172 GLU A N 1
ATOM 1366 C CA . GLU A 1 172 ? -29.117 28.874 57.396 1.00 44.06 172 GLU A CA 1
ATOM 1367 C C . GLU A 1 172 ? -27.752 28.252 57.725 1.00 44.06 172 GLU A C 1
ATOM 1369 O O . GLU A 1 172 ? -27.580 27.567 58.730 1.00 44.06 172 GLU A O 1
ATOM 1374 N N . GLY A 1 173 ? -26.744 28.608 56.926 1.00 37.91 173 GLY A N 1
ATOM 1375 C CA . GLY A 1 173 ? -25.346 28.298 57.210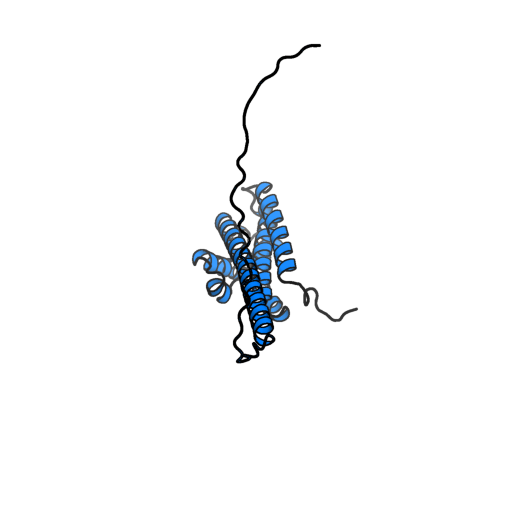 1.00 37.91 173 GLY A CA 1
ATOM 1376 C C . GLY A 1 173 ? -24.426 28.802 56.107 1.00 37.91 173 GLY A C 1
ATOM 1377 O O . GLY A 1 173 ? -24.036 28.057 55.215 1.00 37.91 173 GLY A O 1
ATOM 1378 N N . ALA A 1 174 ? -24.101 30.094 56.139 1.00 46.44 174 ALA A N 1
ATOM 1379 C CA . ALA A 1 174 ? -23.175 30.722 55.204 1.00 46.44 174 ALA A CA 1
ATOM 1380 C C . ALA A 1 174 ? -21.783 30.060 55.250 1.00 46.44 174 ALA A C 1
ATOM 1382 O O . ALA A 1 174 ? -21.095 30.140 56.269 1.00 46.44 174 ALA A O 1
ATOM 1383 N N . LEU A 1 175 ? -21.326 29.491 54.127 1.00 39.31 175 LEU A N 1
ATOM 1384 C CA . LEU A 1 175 ? -19.930 29.089 53.946 1.00 39.31 175 LEU A CA 1
ATOM 1385 C C . LEU A 1 175 ? -19.233 30.020 52.943 1.00 39.31 175 LEU A C 1
ATOM 1387 O O . LEU A 1 175 ? -19.611 30.150 51.779 1.00 39.31 175 LEU A O 1
ATOM 1391 N N . LYS A 1 176 ? -18.235 30.728 53.474 1.00 43.62 176 LYS A N 1
ATOM 1392 C CA . LYS A 1 176 ? -17.438 31.786 52.847 1.00 43.62 176 LYS A CA 1
ATOM 1393 C C . LYS A 1 176 ? -16.720 31.310 51.578 1.00 43.62 176 LYS A C 1
ATOM 1395 O O . LYS A 1 176 ? -16.072 30.269 51.573 1.00 43.62 176 LYS A O 1
ATOM 1400 N N . ARG A 1 177 ? -16.742 32.154 50.540 1.00 41.72 177 ARG A N 1
ATOM 1401 C CA . ARG A 1 177 ? -15.845 32.065 49.374 1.00 41.72 177 ARG A CA 1
ATOM 1402 C C . ARG A 1 177 ? -14.397 32.342 49.810 1.00 41.72 177 ARG A C 1
ATOM 1404 O O . ARG A 1 177 ? -14.187 33.350 50.490 1.00 41.72 177 ARG A O 1
ATOM 1411 N N . PRO A 1 178 ? -13.392 31.550 49.400 1.00 41.09 178 PRO A N 1
ATOM 1412 C CA . PRO A 1 178 ? -12.007 31.971 49.531 1.00 41.09 178 PRO A CA 1
ATOM 1413 C C . PRO A 1 178 ? -11.692 33.026 48.464 1.00 41.09 178 PRO A C 1
ATOM 1415 O O . PRO A 1 178 ? -11.852 32.810 47.264 1.00 41.09 178 PRO A O 1
ATOM 1418 N N . ASN A 1 179 ? -11.284 34.194 48.950 1.00 40.69 179 ASN A N 1
ATOM 1419 C CA . ASN A 1 179 ? -10.804 35.330 48.180 1.00 40.69 179 ASN A CA 1
ATOM 1420 C C . ASN A 1 179 ? -9.291 35.151 47.984 1.00 40.69 179 ASN A C 1
ATOM 1422 O O . ASN A 1 179 ? -8.563 35.118 48.973 1.00 40.69 179 ASN A O 1
ATOM 1426 N N . VAL A 1 180 ? -8.814 35.023 46.746 1.00 42.03 180 VAL A N 1
ATOM 1427 C CA . VAL A 1 180 ? -7.375 35.068 46.436 1.00 42.03 180 VAL A CA 1
ATOM 1428 C C . VAL A 1 180 ? -7.167 36.142 45.376 1.00 42.03 180 VAL A C 1
ATOM 1430 O O . VAL A 1 180 ? -7.193 35.883 44.175 1.00 42.03 180 VAL A O 1
ATOM 1433 N N . SER A 1 181 ? -7.008 37.375 45.856 1.00 41.75 181 SER A N 1
ATOM 1434 C CA . SER A 1 181 ? -6.436 38.476 45.089 1.00 41.75 181 SER A CA 1
ATOM 1435 C C . SER A 1 181 ? -4.927 38.487 45.290 1.00 41.75 181 SER A C 1
ATOM 1437 O O . SER A 1 181 ? -4.457 38.592 46.414 1.00 41.75 181 SER A O 1
ATOM 1439 N N . GLN A 1 182 ? -4.227 38.376 44.162 1.00 42.44 182 GLN A N 1
ATOM 1440 C CA . GLN A 1 182 ? -3.025 39.116 43.771 1.00 42.44 182 GLN A CA 1
ATOM 1441 C C . GLN A 1 182 ? -2.050 39.530 44.880 1.00 42.44 182 GLN A C 1
ATOM 1443 O O . GLN A 1 182 ? -2.283 40.531 45.551 1.00 42.44 182 GLN A O 1
ATOM 1448 N N . ASP A 1 183 ? -0.877 38.892 44.899 1.00 40.09 183 ASP A N 1
ATOM 1449 C CA . ASP A 1 183 ? 0.334 39.540 45.398 1.00 40.09 183 ASP A CA 1
ATOM 1450 C C . ASP A 1 183 ? 1.295 39.852 44.250 1.00 40.09 183 ASP A C 1
ATOM 1452 O O . ASP A 1 183 ? 1.685 39.002 43.445 1.00 40.09 183 ASP A O 1
ATOM 1456 N N . LYS A 1 184 ? 1.596 41.147 44.170 1.00 46.19 184 LYS A N 1
ATOM 1457 C CA . LYS A 1 184 ? 2.530 41.800 43.260 1.00 46.19 184 LYS A CA 1
ATOM 1458 C C . LYS A 1 184 ? 3.969 41.482 43.663 1.00 46.19 184 LYS A C 1
ATOM 1460 O O . LYS A 1 184 ? 4.309 41.430 44.840 1.00 46.19 184 LYS A O 1
ATOM 1465 N N . ALA A 1 185 ? 4.824 41.383 42.651 1.00 45.97 185 ALA A N 1
ATOM 1466 C CA . ALA A 1 185 ? 6.273 41.445 42.787 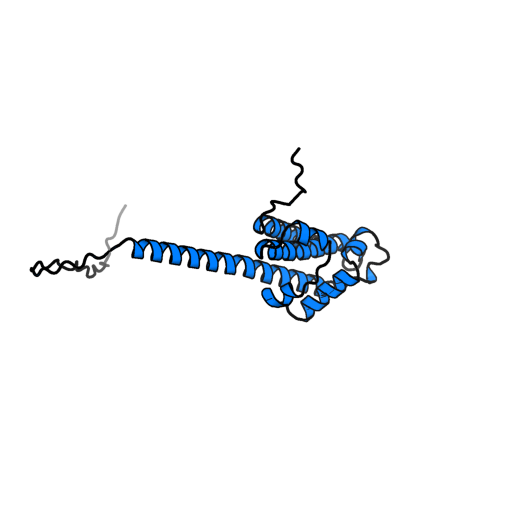1.00 45.97 185 ALA A CA 1
ATOM 1467 C C . ALA A 1 185 ? 6.743 42.758 43.446 1.00 45.97 185 ALA A C 1
ATOM 1469 O O . ALA A 1 185 ? 6.103 43.795 43.250 1.00 45.97 185 ALA A O 1
ATOM 1470 N N . PRO A 1 186 ? 7.932 42.766 44.068 1.00 48.59 186 PRO A N 1
ATOM 1471 C CA . PRO A 1 186 ? 8.744 43.963 44.165 1.00 48.59 186 PRO A CA 1
ATOM 1472 C C . PRO A 1 186 ? 9.982 43.855 43.266 1.00 48.59 186 PRO A C 1
ATOM 1474 O O . PRO A 1 186 ? 10.682 42.843 43.233 1.00 48.59 186 PRO A O 1
ATOM 1477 N N . ALA A 1 187 ? 10.256 44.942 42.552 1.00 45.50 187 ALA A N 1
ATOM 1478 C CA . ALA A 1 187 ? 11.538 45.228 41.928 1.00 45.50 187 ALA A CA 1
ATOM 1479 C C . ALA A 1 187 ? 12.160 46.435 42.643 1.00 45.50 187 ALA A C 1
ATOM 1481 O O . ALA A 1 187 ? 11.428 47.377 42.925 1.00 45.50 187 ALA A O 1
ATOM 1482 N N . GLU A 1 188 ? 13.480 46.367 42.880 1.00 41.31 188 GLU A N 1
ATOM 1483 C CA . GLU A 1 188 ? 14.492 47.435 43.095 1.00 41.31 188 GLU A CA 1
ATOM 1484 C C . GLU A 1 188 ? 15.461 47.064 44.232 1.00 41.31 188 GLU A C 1
ATOM 1486 O O . GLU A 1 188 ? 15.055 46.451 45.208 1.00 41.31 188 GLU A O 1
ATOM 1491 N N . ARG A 1 189 ? 16.737 47.462 44.270 1.00 42.75 189 ARG A N 1
ATOM 1492 C CA . ARG A 1 189 ? 17.830 47.700 43.305 1.00 42.75 189 ARG A CA 1
ATOM 1493 C C . ARG A 1 189 ? 19.089 47.880 44.190 1.00 42.75 189 ARG A C 1
ATOM 1495 O O . ARG A 1 189 ? 18.995 48.501 45.237 1.00 42.75 189 ARG A O 1
ATOM 1502 N N . LEU A 1 190 ? 20.240 47.425 43.685 1.00 43.84 190 LEU A N 1
ATOM 1503 C CA . LEU A 1 190 ? 21.612 47.947 43.881 1.00 43.84 190 LEU A CA 1
ATOM 1504 C C . LEU A 1 190 ? 22.263 47.989 45.287 1.00 43.84 190 LEU A C 1
ATOM 1506 O O . LEU A 1 190 ? 21.882 48.756 46.163 1.00 43.84 190 LEU A O 1
ATOM 1510 N N . GLY A 1 191 ? 23.407 47.303 45.394 1.00 40.47 191 GLY A N 1
ATOM 1511 C CA . GLY A 1 191 ? 24.477 47.571 46.360 1.00 40.47 191 GLY A CA 1
ATOM 1512 C C . GLY A 1 191 ? 25.808 46.996 45.855 1.00 40.47 191 GLY A C 1
ATOM 1513 O O . GLY A 1 191 ? 25.891 45.809 45.559 1.00 40.47 191 GLY A O 1
ATOM 1514 N N . HIS A 1 192 ? 26.806 47.865 45.678 1.00 44.66 192 HIS A N 1
ATOM 1515 C CA . HIS A 1 192 ? 28.171 47.594 45.204 1.00 44.66 192 HIS A CA 1
ATOM 1516 C C . HIS A 1 192 ? 28.999 46.692 46.158 1.00 44.66 192 HIS A C 1
ATOM 1518 O O . HIS A 1 192 ? 28.639 46.557 47.321 1.00 44.66 192 HIS A O 1
ATOM 1524 N N . GLY A 1 193 ? 30.098 46.103 45.638 1.00 39.16 193 GLY A N 1
ATOM 1525 C CA . GLY A 1 193 ? 31.068 45.194 46.309 1.00 39.16 193 GLY A CA 1
ATOM 1526 C C . GLY A 1 193 ? 31.881 45.807 47.474 1.00 39.16 193 GLY A C 1
ATOM 1527 O O . GLY A 1 193 ? 31.390 46.768 48.060 1.00 39.16 193 GLY A O 1
ATOM 1528 N N . PRO A 1 194 ? 33.109 45.345 47.835 1.00 56.69 194 PRO A N 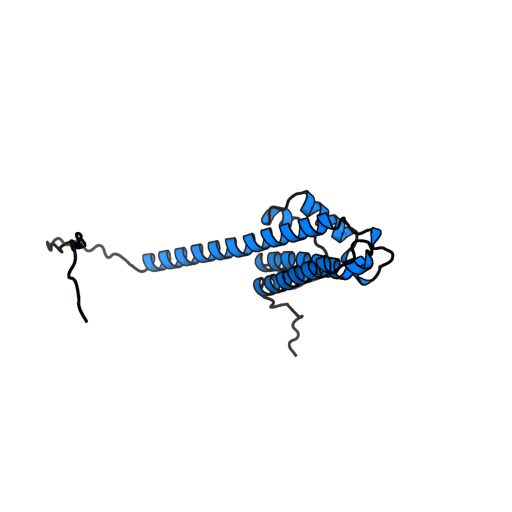1
ATOM 1529 C CA . PRO A 1 194 ? 34.079 44.519 47.088 1.00 56.69 194 PRO A CA 1
ATOM 1530 C C . PRO A 1 194 ? 34.659 43.302 47.863 1.00 56.69 194 PRO A C 1
ATOM 1532 O O . PRO A 1 194 ? 34.546 43.232 49.084 1.00 56.69 194 PRO A O 1
ATOM 1535 N N . LEU A 1 195 ? 35.311 42.381 47.138 1.00 40.31 195 LEU A N 1
ATOM 1536 C CA . LEU A 1 195 ? 36.663 41.811 47.353 1.00 40.31 195 LEU A CA 1
ATOM 1537 C C . LEU A 1 195 ? 36.906 40.673 46.349 1.00 40.31 195 LEU A C 1
ATOM 1539 O O . LEU 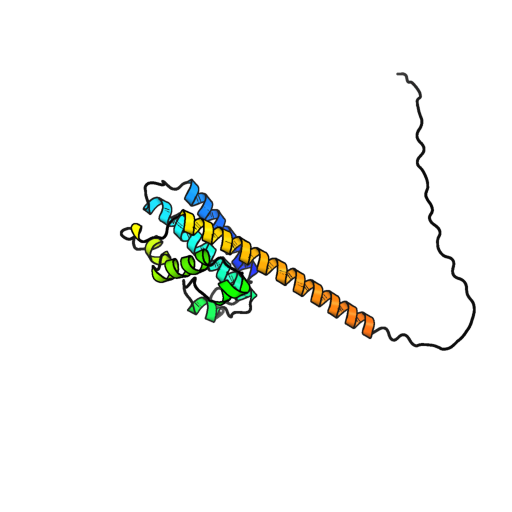A 1 195 ? 35.982 39.852 46.158 1.00 40.31 195 LEU A O 1
#

Sequence (195 aa):
MSNEYPGSNANPLEVLDLANAYFDASKLLFNEGRKQVALSLAPARMCAIHAIELYLNAFLRYEGVAPEEIRKRMHNLAEPMFVDKLKLRKKTALHLEAMTTKREYIISRYAPERTREHTALNRLNATLSEVMAKVGKHMHSTSSAAHRQSLLRTAIELSSHFDWDADDGTREGALKRPNVSQDKAPAERLGHGPL

Secondary structure (DSSP, 8-state):
---PPTTTT--HHHHHHHHHHHHHHHHHHHHHS-TT-GGGGHHHHHHHHHHHHHHHHHHHHHTT--HHHHHHTTT----HHHHHHH---HHHHHHHHHHHHTTHHHHHHH-GGGGGGSPPHHHHHHHHHHHHHHHHHHHHHHHHHHHHHHHHHHHHHHHHT--------------PPPP----------------

Foldseek 3Di:
DPPDDPCQPPQLVNLLVVLVVLLVVLVVQVVVADPVQLLSNLSSLLSLLSSLLSLVVSLCVLVVNGPVVSVVCPSQNADPVCCVQLVDDPLLNVLSVLCVVLVSNCCSPPNVVCSVSDDDPVSSVVNSVSSSVSSVCRSVVVVVVVVVVVVVVVVVVVVVVDPPPPDDDDDDDDDDDDDDDDDDDDDDDDDDDDD

pLDDT: mean 82.61, std 19.83, range [37.91, 98.62]

Radius of gyration: 29.35 Å; chains: 1; bounding box: 74×74×76 Å

Organism: NCBI:txid396